Protein 4NLC (pdb70)

InterPro domains:
  IPR002121 HRDC domain [PF00570] (466-533)
  IPR002121 HRDC domain [PS50967] (463-543)
  IPR002562 3'-5' exonuclease domain [PF01612] (248-412)
  IPR002562 3'-5' exonuclease domain [SM00474] (246-413)
  IPR010997 HRDC-like superfamily [SSF47819] (452-540)
  IPR012337 Ribonuclease H-like superfamily [SSF53098] (177-448)
  IPR012588 Exosome-associated factor Rrp6, N-terminal [PF08066] (54-141)
  IPR036397 Ribonuclease H superfamily [G3DSA:3.30.420.10] (176-447)
  IPR044876 HRDC domain superfamily [G3DSA:1.10.150.80] (448-545)
  IPR045092 Exosome complex exonuclease Rrp6-like [PTHR12124] (49-549)
  IPR049559 Rrp6-like, 3'-5' exonuclease domain [cd06147] (244-433)

Radius of gyration: 23.39 Å; Cα contacts (8 Å, |Δi|>4): 610; chains: 1; bounding box: 46×58×70 Å

Sequence (355 aa):
RPQLTFEHPVDNSPTPFRPVYYDEKGVRHVGEPGVHPFAERIKAVSVPSEQLLLKTETPYLSLVTCPLTFVDTVEDLEALVAVLLNETEIAVDLEHHDFYSYQGFTCLMQISTRTQDFIVDCLKVRANMYLMAPVFLQPNIVKVFHGAREDVRWLQKDFGLYIVNLFDTSIALQNLHMPHSLAFAVDHFCQVKLNKKYQTADWRVRPIPAEMVSYAQQDTHFLLYVYDRLKQLLLNCNMLLHVFQESRLLSLERYEKPHLDPDVTYKQALGRSLGGLSSSQLQVAREIFNWRDMAAREADDSPSAVMHISSVLSIATKLPTSANEVLKCCSPVSVAVRTNVMKLLQIVKDAIGSA

Structure (mmCIF, N/CA/C/O backbone):
data_4NLC
#
_entry.id   4NLC
#
_cell.length_a   39.410
_cell.length_b   93.410
_cell.length_c   49.990
_cell.angle_alpha   90.00
_cell.angle_beta   105.23
_cell.angle_gamma   90.00
#
_symmetry.space_group_name_H-M   'P 1 21 1'
#
loop_
_entity.id
_entity.type
_entity.pdbx_description
1 polymer 'Ribosomal RNA processing protein 6'
2 non-polymer DI(HYDROXYETHYL)ETHER
3 water water
#
loop_
_atom_site.group_PDB
_atom_site.id
_atom_site.type_symbol
_atom_site.label_atom_id
_atom_site.label_alt_id
_atom_site.label_comp_id
_atom_site.label_asym_id
_atom_site.label_entity_id
_atom_site.label_seq_id
_atom_site.pdbx_PDB_ins_code
_atom_site.Cartn_x
_atom_site.Cartn_y
_atom_site.Cartn_z
_atom_site.occupancy
_atom_site.B_iso_or_equiv
_atom_site.auth_seq_id
_atom_site.auth_comp_id
_atom_site.auth_asym_id
_atom_site.auth_atom_id
_atom_site.pdbx_PDB_model_num
ATOM 1 N N . ARG A 1 4 ? 38.173 9.442 7.637 1.00 41.10 179 ARG A N 1
ATOM 2 C CA . ARG A 1 4 ? 38.123 8.250 8.489 1.00 40.09 179 ARG A CA 1
ATOM 3 C C . ARG A 1 4 ? 37.071 7.231 8.029 1.00 41.30 179 ARG A C 1
ATOM 4 O O . ARG A 1 4 ? 35.905 7.375 8.384 1.00 40.49 179 ARG A O 1
ATOM 12 N N . PRO A 1 5 ? 37.448 6.163 7.273 1.00 37.14 180 PRO A N 1
ATOM 13 C CA . PRO A 1 5 ? 36.432 5.193 6.813 1.00 36.89 180 PRO A CA 1
ATOM 14 C C . PRO A 1 5 ? 35.607 4.524 7.921 1.00 40.46 180 PRO A C 1
ATOM 15 O O . PRO A 1 5 ? 34.433 4.262 7.704 1.00 37.81 180 PRO A O 1
ATOM 19 N N . GLN A 1 6 ? 36.195 4.321 9.117 1.00 39.96 181 GLN A N 1
ATOM 20 C CA . GLN A 1 6 ? 35.554 3.709 10.301 1.00 41.44 181 GLN A CA 1
ATOM 21 C C . GLN A 1 6 ? 34.185 4.296 10.641 1.00 49.58 181 GLN A C 1
ATOM 22 O O . GLN A 1 6 ? 33.302 3.560 11.085 1.00 49.06 181 GLN A O 1
ATOM 28 N N . LEU A 1 7 ? 34.015 5.616 10.425 1.00 49.01 182 LEU A N 1
ATOM 29 C CA . LEU A 1 7 ? 32.766 6.328 10.698 1.00 50.62 182 LEU A CA 1
ATOM 30 C C . LEU A 1 7 ? 31.616 5.879 9.760 1.00 55.00 182 LEU A C 1
ATOM 31 O O . LEU A 1 7 ? 30.447 6.076 10.095 1.00 56.13 182 LEU A O 1
ATOM 36 N N . THR A 1 8 ? 31.956 5.254 8.609 1.00 49.55 183 THR A N 1
ATOM 37 C CA . THR A 1 8 ? 31.007 4.710 7.630 1.00 47.75 183 THR A CA 1
ATOM 38 C C . THR A 1 8 ? 30.747 3.225 7.958 1.00 48.54 183 THR A C 1
ATOM 39 O O . THR A 1 8 ? 29.946 2.591 7.267 1.00 48.78 183 THR A O 1
ATOM 43 N N . PHE A 1 9 ? 31.467 2.647 8.950 1.00 42.12 184 PHE A N 1
ATOM 44 C CA . PHE A 1 9 ? 31.283 1.224 9.274 1.00 40.72 184 PHE A CA 1
ATOM 45 C C . PHE A 1 9 ? 29.898 0.959 9.835 1.00 49.11 184 PHE A C 1
ATOM 46 O O . PHE A 1 9 ? 29.403 1.751 10.632 1.00 49.70 184 PHE A O 1
ATOM 54 N N . GLU A 1 10 ? 29.246 -0.113 9.355 1.00 49.11 185 GLU A N 1
ATOM 55 C CA . GLU A 1 10 ? 27.903 -0.518 9.795 1.00 51.20 185 GLU A CA 1
ATOM 56 C C . GLU A 1 10 ? 28.002 -1.036 11.233 1.00 58.31 185 GLU A C 1
ATOM 57 O O . GLU A 1 10 ? 27.070 -0.880 12.025 1.00 58.07 185 GLU A O 1
ATOM 63 N N . HIS A 1 11 ? 29.175 -1.598 11.562 1.00 56.28 186 HIS A N 1
ATOM 64 C CA . HIS A 1 11 ? 29.520 -2.126 12.870 1.00 57.00 186 HIS A CA 1
ATOM 65 C C . HIS A 1 11 ? 30.812 -1.419 13.352 1.00 56.08 186 HIS A C 1
ATOM 66 O O . HIS A 1 11 ? 31.843 -1.527 12.677 1.00 54.86 186 HIS A O 1
ATOM 73 N N . PRO A 1 12 ? 30.782 -0.669 14.482 1.00 49.97 187 PRO A N 1
ATOM 74 C CA . PRO A 1 12 ? 32.029 -0.050 14.992 1.00 48.90 187 PRO A CA 1
ATOM 75 C C . PRO A 1 12 ? 33.030 -1.119 15.489 1.00 48.23 187 PRO A C 1
ATOM 76 O O . PRO A 1 12 ? 32.602 -2.210 15.872 1.00 45.63 187 PRO A O 1
ATOM 80 N N . VAL A 1 13 ? 34.354 -0.833 15.428 1.00 43.61 188 VAL A N 1
ATOM 81 C CA . VAL A 1 13 ? 35.379 -1.815 15.792 1.00 43.21 188 VAL A CA 1
ATOM 82 C C . VAL A 1 13 ? 35.592 -1.884 17.324 1.00 46.12 188 VAL A C 1
ATOM 83 O O . VAL A 1 13 ? 35.678 -0.850 17.990 1.00 46.67 188 VAL A O 1
ATOM 87 N N . ASP A 1 14 ? 35.667 -3.119 17.871 1.00 39.59 189 ASP A N 1
ATOM 88 C CA . ASP A 1 14 ? 35.903 -3.329 19.303 1.00 38.42 189 ASP A CA 1
ATOM 89 C C . ASP A 1 14 ? 37.411 -3.441 19.513 1.00 38.28 189 ASP A C 1
ATOM 90 O O . ASP A 1 14 ? 37.993 -4.462 19.165 1.00 35.71 189 ASP A O 1
ATOM 95 N N . ASN A 1 15 ? 38.041 -2.394 20.088 1.00 35.04 190 ASN A N 1
ATOM 96 C CA . ASN A 1 15 ? 39.489 -2.362 20.333 1.00 34.86 190 ASN A CA 1
ATOM 97 C C . ASN A 1 15 ? 39.922 -2.786 21.738 1.00 39.83 190 ASN A C 1
ATOM 98 O O . ASN A 1 15 ? 41.097 -2.626 22.070 1.00 40.85 190 ASN A O 1
ATOM 103 N N . SER A 1 16 ? 39.002 -3.305 22.559 1.00 35.92 191 SER A N 1
ATOM 104 C CA . SER A 1 16 ? 39.329 -3.673 23.947 1.00 36.60 191 SER A CA 1
ATOM 105 C C . SER A 1 16 ? 40.295 -4.855 24.055 1.00 41.03 191 SER A C 1
ATOM 106 O O . SER A 1 16 ? 40.373 -5.661 23.116 1.00 38.81 191 SER A O 1
ATOM 109 N N . PRO A 1 17 ? 41.054 -4.986 25.174 1.00 40.59 192 PRO A N 1
ATOM 110 C CA . PRO A 1 17 ? 41.978 -6.130 25.295 1.00 40.98 192 PRO A CA 1
ATOM 111 C C . PRO A 1 17 ? 41.228 -7.409 25.680 1.00 45.57 192 PRO A C 1
ATOM 112 O O . PRO A 1 17 ? 41.316 -7.875 26.822 1.00 47.15 192 PRO A O 1
ATOM 116 N N . THR A 1 18 ? 40.429 -7.922 24.732 1.00 40.95 193 THR A N 1
ATOM 117 C CA . THR A 1 18 ? 39.617 -9.143 24.825 1.00 40.83 193 THR A CA 1
ATOM 118 C C . THR A 1 18 ? 39.939 -10.013 23.617 1.00 41.97 193 THR A C 1
ATOM 119 O O . THR A 1 18 ? 40.059 -9.471 22.521 1.00 40.16 193 THR A O 1
ATOM 123 N N . PRO A 1 19 ? 40.127 -11.344 23.777 1.00 39.04 194 PRO A N 1
ATOM 124 C CA . PRO A 1 19 ? 40.480 -12.176 22.611 1.00 38.06 194 PRO A CA 1
ATOM 125 C C . PRO A 1 19 ? 39.496 -12.027 21.441 1.00 41.02 194 PRO A C 1
ATOM 126 O O . PRO A 1 19 ? 38.291 -11.844 21.671 1.00 42.61 194 PRO A O 1
ATOM 130 N N . PHE A 1 20 ? 40.010 -12.088 20.193 1.00 33.18 195 PHE A N 1
ATOM 131 C CA . PHE A 1 20 ? 39.196 -11.963 18.983 1.00 31.09 195 PHE A CA 1
ATOM 132 C C . PHE A 1 20 ? 38.155 -13.069 18.881 1.00 35.95 195 PHE A C 1
ATOM 133 O O . PHE A 1 20 ? 38.493 -14.239 19.020 1.00 36.44 195 PHE A O 1
ATOM 141 N N . ARG A 1 21 ? 36.890 -12.696 18.677 1.00 32.76 196 ARG A N 1
ATOM 142 C CA . ARG A 1 21 ? 35.798 -13.647 18.489 1.00 33.59 196 ARG A CA 1
ATOM 143 C C . ARG A 1 21 ? 35.263 -13.439 17.075 1.00 37.41 196 ARG A C 1
ATOM 144 O O . ARG A 1 21 ? 34.740 -12.361 16.776 1.00 36.88 196 ARG A O 1
ATOM 152 N N . PRO A 1 22 ? 35.440 -14.419 16.171 1.00 32.70 197 PRO A N 1
ATOM 153 C CA . PRO A 1 22 ? 35.004 -14.199 14.785 1.00 32.40 197 PRO A CA 1
ATOM 154 C C . PRO A 1 22 ? 33.512 -14.376 14.551 1.00 35.33 197 PRO A C 1
ATOM 155 O O . PRO A 1 22 ? 32.921 -15.319 15.053 1.00 35.32 197 PRO A O 1
ATOM 159 N N . VAL A 1 23 ? 32.918 -13.458 13.800 1.00 32.01 198 VAL A N 1
ATOM 160 C CA . VAL A 1 23 ? 31.535 -13.520 13.323 1.00 32.21 198 VAL A CA 1
ATOM 161 C C . VAL A 1 23 ? 31.763 -13.843 11.846 1.00 32.87 198 VAL A C 1
ATOM 162 O O . VAL A 1 23 ? 32.551 -13.150 11.190 1.00 29.51 198 VAL A O 1
ATOM 166 N N . TYR A 1 24 ? 31.147 -14.926 11.337 1.00 28.33 199 TYR A N 1
ATOM 167 C CA . TYR A 1 24 ? 31.399 -15.336 9.953 1.00 25.87 199 TYR A CA 1
ATOM 168 C C . TYR A 1 24 ? 30.191 -16.022 9.296 1.00 29.74 199 TYR A C 1
ATOM 169 O O . TYR A 1 24 ? 29.334 -16.603 9.973 1.00 28.59 199 TYR A O 1
ATOM 178 N N . TYR A 1 25 ? 30.206 -16.037 7.959 1.00 25.74 200 TYR A N 1
ATOM 179 C CA . TYR A 1 25 ? 29.187 -16.652 7.131 1.00 24.94 200 TYR A CA 1
ATOM 180 C C . TYR A 1 25 ? 29.685 -17.900 6.400 1.00 25.91 200 TYR A C 1
ATOM 181 O O . TYR A 1 25 ? 30.835 -17.950 5.941 1.00 24.00 200 TYR A O 1
ATOM 190 N N . ASP A 1 26 ? 28.807 -18.885 6.247 1.00 22.81 201 ASP A N 1
ATOM 191 C CA . ASP A 1 26 ? 29.172 -20.094 5.507 1.00 23.88 201 ASP A CA 1
ATOM 192 C C . ASP A 1 26 ? 28.852 -19.887 4.016 1.00 28.69 201 ASP A C 1
ATOM 193 O O . ASP A 1 26 ? 28.547 -18.754 3.616 1.00 27.59 201 ASP A O 1
ATOM 198 N N . GLU A 1 27 ? 28.906 -20.972 3.208 1.00 27.17 202 GLU A N 1
ATOM 199 C CA . GLU A 1 27 ? 28.637 -20.946 1.765 1.00 27.91 202 GLU A CA 1
ATOM 200 C C . GLU A 1 27 ? 27.156 -20.789 1.436 1.00 32.55 202 GLU A C 1
ATOM 201 O O . GLU A 1 27 ? 26.819 -20.510 0.286 1.00 32.35 202 GLU A O 1
ATOM 207 N N . LYS A 1 28 ? 26.278 -20.948 2.444 1.00 28.98 203 LYS A N 1
ATOM 208 C CA . LYS A 1 28 ? 24.830 -20.777 2.296 1.00 28.61 203 LYS A CA 1
ATOM 209 C C . LYS A 1 28 ? 24.434 -19.353 2.708 1.00 31.18 203 LYS A C 1
ATOM 210 O O . LYS A 1 28 ? 23.260 -19.025 2.722 1.00 31.79 203 LYS A O 1
ATOM 216 N N . GLY A 1 29 ? 25.406 -18.539 3.093 1.00 28.28 204 GLY A N 1
ATOM 217 C CA . GLY A 1 29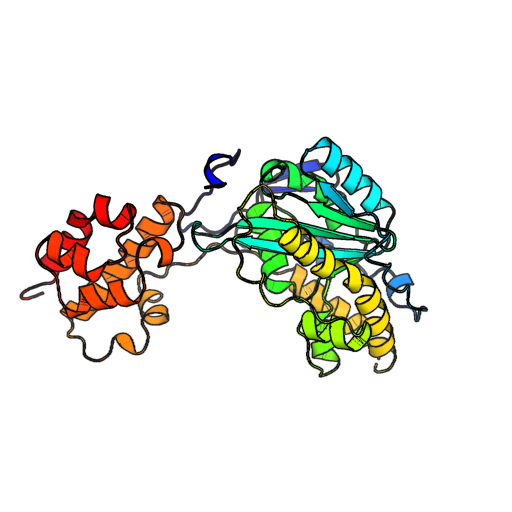 ? 25.150 -17.180 3.561 1.00 27.87 204 GLY A CA 1
ATOM 218 C C . GLY A 1 29 ? 24.493 -17.142 4.928 1.00 31.48 204 GLY A C 1
ATOM 219 O O . GLY A 1 29 ? 23.745 -16.216 5.220 1.00 30.98 204 GLY A O 1
ATOM 220 N N . VAL A 1 30 ? 24.746 -18.157 5.767 1.00 28.55 205 VAL A N 1
ATOM 221 C CA . VAL A 1 30 ? 24.222 -18.233 7.142 1.00 29.24 205 VAL A CA 1
ATOM 222 C C . VAL A 1 30 ? 25.273 -17.643 8.125 1.00 33.33 205 VAL A C 1
ATOM 223 O O . VAL A 1 30 ? 26.448 -18.007 8.068 1.00 31.49 205 VAL A O 1
ATOM 227 N N . ARG A 1 31 ? 24.836 -16.739 9.007 1.00 32.19 206 ARG A N 1
ATOM 228 C CA . ARG A 1 31 ? 25.667 -16.077 10.014 1.00 32.57 206 ARG A CA 1
ATOM 229 C C . ARG A 1 31 ? 25.982 -17.010 11.189 1.00 34.93 206 ARG A C 1
ATOM 230 O O . ARG A 1 31 ? 25.076 -17.646 11.735 1.00 34.93 206 ARG A O 1
ATOM 238 N N . HIS A 1 32 ? 27.255 -17.042 11.610 1.00 29.98 207 HIS A N 1
ATOM 239 C CA . HIS A 1 32 ? 27.687 -17.806 12.783 1.00 30.75 207 HIS A CA 1
ATOM 240 C C . HIS A 1 32 ? 28.550 -16.947 13.690 1.00 34.86 207 HIS A C 1
ATOM 241 O O . HIS A 1 32 ? 29.216 -16.014 13.231 1.00 33.44 207 HIS A O 1
ATOM 248 N N . VAL A 1 33 ? 28.551 -17.284 14.981 1.00 33.07 208 VAL A N 1
ATOM 249 C CA . VAL A 1 33 ? 29.394 -16.653 15.994 1.00 32.36 208 VAL A CA 1
ATOM 250 C C . VAL A 1 33 ? 30.399 -17.733 16.421 1.00 37.28 208 VAL A C 1
ATOM 251 O O . VAL A 1 33 ? 30.018 -18.829 16.850 1.00 36.06 208 VAL A O 1
ATOM 255 N N . GLY A 1 34 ? 31.669 -17.441 16.193 1.00 35.53 209 GLY A N 1
ATOM 256 C CA . GLY A 1 34 ? 32.780 -18.329 16.526 1.00 34.95 209 GLY A CA 1
ATOM 257 C C . GLY A 1 34 ? 33.214 -18.212 17.972 1.00 39.54 209 GLY A C 1
ATOM 258 O O . GLY A 1 34 ? 32.534 -17.578 18.784 1.00 37.90 209 GLY A O 1
ATOM 259 N N . GLU A 1 35 ? 34.358 -18.845 18.294 1.00 38.91 210 GLU A N 1
ATOM 260 C CA . GLU A 1 35 ? 34.942 -18.899 19.638 1.00 39.48 210 GLU A CA 1
ATOM 261 C C . GLU A 1 35 ? 36.350 -18.337 19.644 1.00 42.83 210 GLU A C 1
ATOM 262 O O . GLU A 1 35 ? 37.091 -18.590 18.689 1.00 41.54 210 GLU A O 1
ATOM 268 N N . PRO A 1 36 ? 36.755 -17.603 20.717 1.00 39.76 211 PRO A N 1
ATOM 269 C CA . PRO A 1 36 ? 38.131 -17.074 20.773 1.00 38.87 211 PRO A CA 1
ATOM 270 C C . PRO A 1 36 ? 39.171 -18.195 20.700 1.00 41.24 211 PRO A C 1
ATOM 271 O O . PRO A 1 36 ? 38.945 -19.277 21.252 1.00 40.73 211 PRO A O 1
ATOM 275 N N . GLY A 1 37 ? 40.267 -17.945 19.978 1.00 36.16 212 GLY A N 1
ATOM 276 C CA . GLY A 1 37 ? 41.343 -18.923 19.783 1.00 36.26 212 GLY A CA 1
ATOM 277 C C . GLY A 1 37 ? 40.997 -20.147 18.935 1.00 38.55 212 GLY A C 1
ATOM 278 O O . GLY A 1 37 ? 41.787 -21.086 18.862 1.00 37.68 212 GLY A O 1
ATOM 279 N N . VAL A 1 38 ? 39.822 -20.143 18.271 1.00 34.35 213 VAL A N 1
ATOM 280 C CA . VAL A 1 38 ? 39.355 -21.239 17.423 1.00 33.14 213 VAL A CA 1
ATOM 281 C C . VAL A 1 38 ? 39.131 -20.726 15.986 1.00 35.27 213 VAL A C 1
ATOM 282 O O . VAL A 1 38 ? 38.330 -19.820 15.740 1.00 33.46 213 VAL A O 1
ATOM 286 N N . HIS A 1 39 ? 39.849 -21.322 15.043 1.00 30.10 214 HIS A N 1
ATOM 287 C CA . HIS A 1 39 ? 39.675 -21.057 13.624 1.00 28.08 214 HIS A CA 1
ATOM 288 C C . HIS A 1 39 ? 38.398 -21.848 13.261 1.00 30.60 214 HIS A C 1
ATOM 289 O O . HIS A 1 39 ? 38.394 -23.074 13.420 1.00 30.05 214 HIS A O 1
ATOM 296 N N . PRO A 1 40 ? 37.302 -21.191 12.815 1.00 27.35 215 PRO A N 1
ATOM 297 C CA . PRO A 1 40 ? 36.042 -21.933 12.610 1.00 26.98 215 PRO A CA 1
ATOM 298 C C . PRO A 1 40 ? 36.015 -22.895 11.425 1.00 30.95 215 PRO A C 1
ATOM 299 O O . PRO A 1 40 ? 35.131 -23.740 11.354 1.00 30.45 215 PRO A O 1
ATOM 303 N N . PHE A 1 41 ? 36.981 -22.799 10.523 1.00 28.39 216 PHE A N 1
ATOM 304 C CA . PHE A 1 41 ? 37.052 -23.744 9.409 1.00 28.38 216 PHE A CA 1
ATOM 305 C C . PHE A 1 41 ? 38.242 -24.726 9.548 1.00 30.61 216 PHE A C 1
ATOM 306 O O . PHE A 1 41 ? 38.591 -25.387 8.580 1.00 29.51 216 PHE A O 1
ATOM 314 N N . ALA A 1 42 ? 38.833 -24.848 10.754 1.00 28.55 217 ALA A N 1
ATOM 315 C CA . ALA A 1 42 ? 39.999 -25.727 10.972 1.00 29.87 217 ALA A CA 1
ATOM 316 C C . ALA A 1 42 ? 39.749 -27.177 10.571 1.00 32.94 217 ALA A C 1
ATOM 317 O O . ALA A 1 42 ? 40.554 -27.739 9.840 1.00 32.87 217 ALA A O 1
ATOM 319 N N . GLU A 1 43 ? 38.605 -27.737 10.968 1.00 29.71 218 GLU A N 1
ATOM 320 C CA . GLU A 1 43 ? 38.211 -29.118 10.653 1.00 31.55 218 GLU A CA 1
ATOM 321 C C . GLU A 1 43 ? 37.982 -29.315 9.143 1.00 36.39 218 GLU A C 1
ATOM 322 O O . GLU A 1 43 ? 38.422 -30.315 8.594 1.00 36.62 218 GLU A O 1
ATOM 328 N N . ARG A 1 44 ? 37.326 -28.352 8.471 1.00 32.73 219 ARG A N 1
ATOM 329 C CA . ARG A 1 44 ? 37.111 -28.454 7.022 1.00 31.45 219 ARG A CA 1
ATOM 330 C C . ARG A 1 44 ? 38.437 -28.391 6.228 1.00 32.01 219 ARG A C 1
ATOM 331 O O . ARG A 1 44 ? 38.636 -29.210 5.331 1.00 30.62 219 ARG A O 1
ATOM 339 N N . ILE A 1 45 ? 39.338 -27.436 6.565 1.00 26.71 220 ILE A N 1
ATOM 340 C CA . ILE A 1 45 ? 40.636 -27.287 5.888 1.00 26.20 220 ILE A CA 1
ATOM 341 C C . ILE A 1 45 ? 41.529 -28.541 6.091 1.00 32.57 220 ILE A C 1
ATOM 342 O O . ILE A 1 45 ? 42.180 -29.007 5.146 1.00 33.39 220 ILE A O 1
ATOM 347 N N . LYS A 1 46 ? 41.554 -29.086 7.310 1.00 29.31 221 LYS A N 1
ATOM 348 C CA . LYS A 1 46 ? 42.350 -30.289 7.598 1.00 29.58 221 LYS A CA 1
ATOM 349 C C . LYS A 1 46 ? 41.765 -31.547 6.931 1.00 35.22 221 LYS A C 1
ATOM 350 O O . LYS A 1 46 ? 42.494 -32.502 6.743 1.00 36.96 221 LYS A O 1
ATOM 356 N N . ALA A 1 47 ? 40.467 -31.551 6.584 1.00 32.10 222 ALA A N 1
ATOM 357 C CA . ALA A 1 47 ? 39.797 -32.675 5.917 1.00 32.68 222 ALA A CA 1
ATOM 358 C C . ALA A 1 47 ? 39.704 -32.483 4.378 1.00 40.84 222 ALA A C 1
ATOM 359 O O . ALA A 1 47 ? 39.066 -33.299 3.718 1.00 41.84 222 ALA A O 1
ATOM 361 N N . VAL A 1 48 ? 40.300 -31.409 3.814 1.00 39.82 223 VAL A N 1
ATOM 362 C CA . VAL A 1 48 ? 40.158 -31.098 2.385 1.00 41.12 223 VAL A CA 1
ATOM 363 C C . VAL A 1 48 ? 41.389 -31.487 1.570 1.00 44.47 223 VAL A C 1
ATOM 364 O O . VAL A 1 48 ? 42.521 -31.266 2.000 1.00 44.97 223 VAL A O 1
ATOM 368 N N . SER A 1 49 ? 41.154 -32.049 0.375 1.00 39.23 224 SER A N 1
ATOM 369 C CA . SER A 1 49 ? 42.216 -32.463 -0.541 1.00 38.56 224 SER A CA 1
ATOM 370 C C . SER A 1 49 ? 42.464 -31.385 -1.585 1.00 41.21 224 SER A C 1
ATOM 371 O O . SER A 1 49 ? 41.580 -30.579 -1.877 1.00 39.71 224 SER A O 1
ATOM 374 N N . VAL A 1 50 ? 43.648 -31.416 -2.194 1.00 38.26 225 VAL A N 1
ATOM 375 C CA . VAL A 1 50 ? 44.003 -30.531 -3.303 1.00 37.48 225 VAL A CA 1
ATOM 376 C C . VAL A 1 50 ? 43.273 -31.125 -4.551 1.00 40.27 225 VAL A C 1
ATOM 377 O O . VAL A 1 50 ? 43.307 -32.351 -4.720 1.00 40.54 225 VAL A O 1
ATOM 381 N N . PRO A 1 51 ? 42.610 -30.310 -5.418 1.00 34.55 226 PRO A N 1
ATOM 382 C CA . PRO A 1 51 ? 41.969 -30.889 -6.621 1.00 34.09 226 PRO A CA 1
ATOM 383 C C . PRO A 1 51 ? 43.022 -31.559 -7.509 1.00 38.60 226 PRO A C 1
ATOM 384 O O . PRO A 1 51 ? 44.002 -30.922 -7.884 1.00 37.04 226 PRO A O 1
ATOM 388 N N . SER A 1 52 ? 42.848 -32.864 -7.794 1.00 37.77 227 SER A N 1
ATOM 389 C CA . SER A 1 52 ? 43.790 -33.693 -8.562 1.00 38.68 227 SER A CA 1
ATOM 390 C C . SER A 1 52 ? 44.270 -33.068 -9.893 1.00 41.82 227 SER A C 1
ATOM 391 O O . SER A 1 52 ? 45.446 -33.228 -10.231 1.00 41.06 227 SER A O 1
ATOM 394 N N . GLU A 1 53 ? 43.398 -32.308 -10.606 1.00 38.41 228 GLU A N 1
ATOM 395 C CA . GLU A 1 53 ? 43.765 -31.620 -11.856 1.00 38.39 228 GLU A CA 1
ATOM 396 C C . GLU A 1 53 ? 44.867 -30.565 -11.612 1.00 40.20 228 GLU A C 1
ATOM 397 O O . GLU A 1 53 ? 45.671 -30.299 -12.499 1.00 38.86 228 GLU A O 1
ATOM 403 N N . GLN A 1 54 ? 44.913 -29.987 -10.396 1.00 36.38 229 GLN A N 1
ATOM 404 C CA . GLN A 1 54 ? 45.919 -28.976 -10.045 1.00 34.83 229 GLN A CA 1
ATOM 405 C C . GLN A 1 54 ? 47.312 -29.577 -9.846 1.00 38.85 229 GLN A C 1
ATOM 406 O O . GLN A 1 54 ? 48.291 -28.843 -9.912 1.00 38.40 229 GLN A O 1
ATOM 412 N N . LEU A 1 55 ? 47.398 -30.900 -9.612 1.00 35.31 230 LEU A N 1
ATOM 413 C CA . LEU A 1 55 ? 48.658 -31.610 -9.352 1.00 35.54 230 LEU A CA 1
ATOM 414 C C . LEU A 1 55 ? 49.306 -32.248 -10.595 1.00 41.84 230 LEU A C 1
ATOM 415 O O . LEU A 1 55 ? 50.369 -32.860 -10.469 1.00 42.57 230 LEU A O 1
ATOM 420 N N . LEU A 1 56 ? 48.717 -32.035 -11.795 1.00 38.55 231 LEU A N 1
ATOM 421 C CA . LEU A 1 56 ? 49.233 -32.511 -13.088 1.00 39.07 231 LEU A CA 1
ATOM 422 C C . LEU A 1 56 ? 50.161 -31.488 -13.746 1.00 45.74 231 LEU A C 1
ATOM 423 O O . LEU A 1 56 ? 50.049 -30.284 -13.488 1.00 45.74 231 LEU A O 1
ATOM 428 N N . LEU A 1 57 ? 51.030 -31.950 -14.654 1.00 44.47 232 LEU A N 1
ATOM 429 C CA . LEU A 1 57 ? 51.893 -31.043 -15.402 1.00 44.48 232 LEU A CA 1
ATOM 430 C C . LEU A 1 57 ? 51.064 -30.502 -16.571 1.00 49.49 232 LEU A C 1
ATOM 431 O O . LEU A 1 57 ? 50.595 -31.276 -17.408 1.00 50.01 232 LEU A O 1
ATOM 436 N N . LYS A 1 58 ? 50.808 -29.182 -16.562 1.00 45.38 233 LYS A N 1
ATOM 437 C CA . LYS A 1 58 ? 50.014 -28.494 -17.571 1.00 45.25 233 LYS A CA 1
ATOM 438 C C . LYS A 1 58 ? 50.736 -27.311 -18.186 1.00 49.28 233 LYS A C 1
ATOM 439 O O . LYS A 1 58 ? 51.527 -26.647 -17.509 1.00 47.67 233 LYS A O 1
ATOM 445 N N . THR A 1 59 ? 50.431 -27.029 -19.472 1.00 46.81 234 THR A N 1
ATOM 446 C CA . THR A 1 59 ? 50.953 -25.877 -20.199 1.00 46.56 234 THR A CA 1
ATOM 447 C C . THR A 1 59 ? 50.407 -24.627 -19.509 1.00 49.01 234 THR A C 1
ATOM 448 O O . THR A 1 59 ? 49.246 -24.592 -19.062 1.00 47.23 234 THR A O 1
ATOM 452 N N . GLU A 1 60 ? 51.263 -23.620 -19.401 1.00 45.02 235 GLU A N 1
ATOM 453 C CA . GLU A 1 60 ? 50.913 -22.354 -18.772 1.00 43.59 235 GLU A CA 1
ATOM 454 C C . GLU A 1 60 ? 49.944 -21.538 -19.651 1.00 48.27 235 GLU A C 1
ATOM 455 O O . GLU A 1 60 ? 49.976 -21.644 -20.883 1.00 48.46 235 GLU A O 1
ATOM 461 N N . THR A 1 61 ? 49.070 -20.753 -19.010 1.00 44.63 236 THR A N 1
ATOM 462 C CA . THR A 1 61 ? 48.142 -19.832 -19.675 1.00 44.31 236 THR A CA 1
ATOM 463 C C . THR A 1 61 ? 48.760 -18.452 -19.437 1.00 47.81 236 THR A C 1
ATOM 464 O O . THR A 1 61 ? 48.825 -18.007 -18.281 1.00 45.06 236 THR A O 1
ATOM 468 N N . PRO A 1 62 ? 49.313 -17.799 -20.487 1.00 45.44 237 PRO A N 1
ATOM 469 C CA . PRO A 1 62 ? 49.965 -16.503 -20.257 1.00 44.45 237 PRO A CA 1
ATOM 470 C C . PRO A 1 62 ? 48.994 -15.401 -19.878 1.00 45.42 237 PRO A C 1
ATOM 471 O O . PRO A 1 62 ? 47.810 -15.463 -20.204 1.00 45.56 237 PRO A O 1
ATOM 475 N N . TYR A 1 63 ? 49.501 -14.432 -19.124 1.00 39.92 238 TYR A N 1
ATOM 476 C CA . TYR A 1 63 ? 48.781 -13.253 -18.672 1.00 39.57 238 TYR A CA 1
ATOM 477 C C . TYR A 1 63 ? 48.285 -12.483 -19.899 1.00 43.74 238 TYR A C 1
ATOM 478 O O . TYR A 1 63 ? 48.882 -12.555 -20.976 1.00 44.46 238 TYR A O 1
ATOM 487 N N . LEU A 1 64 ? 47.203 -11.759 -19.737 1.00 39.49 239 LEU A N 1
ATOM 488 C CA . LEU A 1 64 ? 46.603 -11.004 -20.831 1.00 39.77 239 LEU A CA 1
ATOM 489 C C . LEU A 1 64 ? 47.306 -9.659 -21.010 1.00 42.17 239 LEU A C 1
ATOM 490 O O . LEU A 1 64 ? 48.161 -9.287 -20.202 1.00 41.56 239 LEU A O 1
ATOM 495 N N . SER A 1 65 ? 46.979 -8.948 -22.086 1.00 36.30 240 SER A N 1
ATOM 496 C CA . SER A 1 65 ? 47.539 -7.624 -22.293 1.00 34.87 240 SER A CA 1
ATOM 497 C C . SER A 1 65 ? 46.833 -6.675 -21.344 1.00 38.48 240 SER A C 1
ATOM 498 O O . SER A 1 65 ? 45.594 -6.731 -21.219 1.00 36.31 240 SER A O 1
ATOM 501 N N . LEU A 1 66 ? 47.595 -5.759 -20.741 1.00 35.59 241 LEU A N 1
ATOM 502 C CA . LEU A 1 66 ? 47.004 -4.723 -19.882 1.00 35.66 241 LEU A CA 1
ATOM 503 C C . LEU A 1 66 ? 46.203 -3.699 -20.724 1.00 39.50 241 LEU A C 1
ATOM 504 O O . LEU A 1 66 ? 45.327 -3.024 -20.195 1.00 40.34 241 LEU A O 1
ATOM 509 N N . VAL A 1 67 ? 46.467 -3.627 -22.034 1.00 35.71 242 VAL A N 1
ATOM 510 C CA . VAL A 1 67 ? 45.772 -2.698 -22.939 1.00 36.08 242 VAL A CA 1
ATOM 511 C C . VAL A 1 67 ? 44.307 -3.131 -23.148 1.00 41.91 242 VAL A C 1
ATOM 512 O O . VAL A 1 67 ? 43.403 -2.303 -23.017 1.00 43.06 242 VAL A O 1
ATOM 516 N N . THR A 1 68 ? 44.074 -4.424 -23.447 1.00 38.05 243 THR A N 1
ATOM 517 C CA . THR A 1 68 ? 42.741 -4.933 -23.778 1.00 37.73 243 THR A CA 1
ATOM 518 C C . THR A 1 68 ? 42.093 -5.855 -22.717 1.00 40.57 243 THR A C 1
ATOM 519 O O . THR A 1 68 ? 40.977 -6.335 -22.933 1.00 39.74 243 THR A O 1
ATOM 523 N N . CYS A 1 69 ? 42.767 -6.084 -21.573 1.00 36.58 244 CYS A N 1
ATOM 524 C CA . CYS A 1 69 ? 42.235 -6.946 -20.512 1.00 34.95 244 CYS A CA 1
ATOM 525 C C . CYS A 1 69 ? 41.100 -6.213 -19.825 1.00 36.05 244 CYS A C 1
ATOM 526 O O . CYS A 1 69 ? 41.318 -5.074 -19.384 1.00 35.89 244 CYS A O 1
ATOM 529 N N . PRO A 1 70 ? 39.907 -6.841 -19.677 1.00 30.93 245 PRO A N 1
ATOM 530 C CA . PRO A 1 70 ? 38.816 -6.151 -18.973 1.00 30.30 245 PRO A CA 1
ATOM 531 C C . PRO A 1 70 ? 39.181 -5.972 -17.510 1.00 35.07 245 PRO A C 1
ATOM 532 O O . PRO A 1 70 ? 39.793 -6.858 -16.886 1.00 34.76 245 PRO A O 1
ATOM 536 N N . LEU A 1 71 ? 38.905 -4.773 -17.004 1.00 31.53 246 LEU A N 1
ATOM 537 C CA . LEU A 1 71 ? 39.100 -4.412 -15.599 1.00 29.43 246 LEU A CA 1
ATOM 538 C C . LEU A 1 71 ? 37.775 -3.853 -15.088 1.00 33.98 246 LEU A C 1
ATOM 539 O O . LEU A 1 71 ? 37.230 -2.919 -15.690 1.00 33.43 246 LEU A O 1
ATOM 544 N N . THR A 1 72 ? 37.246 -4.430 -13.998 1.00 30.82 247 THR A N 1
ATOM 545 C CA . THR A 1 72 ? 35.990 -3.959 -13.398 1.00 30.06 247 THR A CA 1
ATOM 546 C C . THR A 1 72 ? 36.233 -3.499 -11.966 1.00 32.61 247 THR A C 1
ATOM 547 O O . THR A 1 72 ? 36.898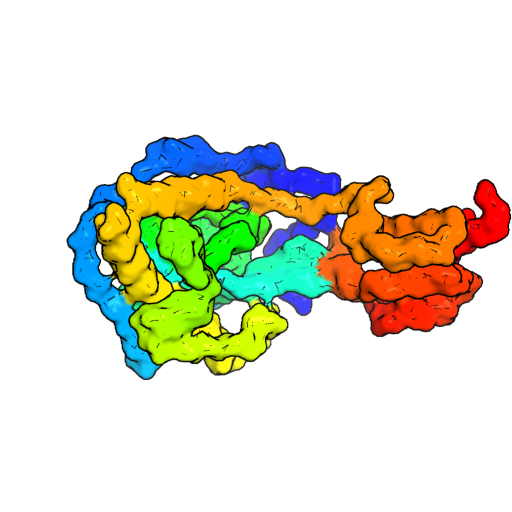 -4.192 -11.190 1.00 31.69 247 THR A O 1
ATOM 551 N N . PHE A 1 73 ? 35.732 -2.304 -11.645 1.00 29.19 248 PHE A N 1
ATOM 552 C CA . PHE A 1 73 ? 35.828 -1.735 -10.313 1.00 27.93 248 PHE A CA 1
ATOM 553 C C . PHE A 1 73 ? 34.495 -2.026 -9.640 1.00 31.35 248 PHE A C 1
ATOM 554 O O . PHE A 1 73 ? 33.465 -1.601 -10.135 1.00 30.58 248 PHE A O 1
ATOM 562 N N . VAL A 1 74 ? 34.517 -2.809 -8.548 1.00 26.97 249 VAL A N 1
ATOM 563 C CA . VAL A 1 74 ? 33.320 -3.273 -7.852 1.00 26.38 249 VAL A CA 1
ATOM 564 C C . VAL A 1 74 ? 33.159 -2.495 -6.546 1.00 30.54 249 VAL A C 1
ATOM 565 O O . VAL A 1 74 ? 34.036 -2.568 -5.671 1.00 28.11 249 VAL A O 1
ATOM 569 N N . ASP A 1 75 ? 32.031 -1.755 -6.411 1.00 27.72 250 ASP A N 1
ATOM 570 C CA . ASP A 1 75 ? 31.816 -0.983 -5.202 1.00 27.12 250 ASP A CA 1
ATOM 571 C C . ASP A 1 75 ? 30.368 -0.965 -4.746 1.00 29.64 250 ASP A C 1
ATOM 572 O O . ASP A 1 75 ? 30.011 -0.140 -3.893 1.00 28.54 250 ASP A O 1
ATOM 577 N N . THR A 1 76 ? 29.540 -1.900 -5.257 1.00 27.10 251 THR A N 1
ATOM 578 C CA . THR A 1 76 ? 28.141 -2.068 -4.784 1.00 27.41 251 THR A CA 1
ATOM 579 C C . THR A 1 76 ? 27.914 -3.547 -4.464 1.00 31.79 251 THR A C 1
ATOM 580 O O . THR A 1 76 ? 28.706 -4.384 -4.932 1.00 30.61 251 THR A O 1
ATOM 584 N N . VAL A 1 77 ? 26.848 -3.866 -3.677 1.00 29.59 252 VAL A N 1
ATOM 585 C CA . VAL A 1 77 ? 26.478 -5.235 -3.270 1.00 30.74 252 VAL A CA 1
ATOM 586 C C . VAL A 1 77 ? 26.182 -6.088 -4.498 1.00 33.75 252 VAL A C 1
ATOM 587 O O . VAL A 1 77 ? 26.710 -7.183 -4.588 1.00 34.55 252 VAL A O 1
ATOM 591 N N . GLU A 1 78 ? 25.325 -5.591 -5.417 1.00 28.83 253 GLU A N 1
ATOM 592 C CA . GLU A 1 78 ? 24.885 -6.255 -6.668 1.00 28.56 253 GLU A CA 1
ATOM 593 C C . GLU A 1 78 ? 26.090 -6.579 -7.546 1.00 31.22 253 GLU A C 1
ATOM 594 O O . GLU A 1 78 ? 26.141 -7.659 -8.122 1.00 32.88 253 GLU A O 1
ATOM 600 N N . ASP A 1 79 ? 27.051 -5.655 -7.650 1.00 25.97 254 ASP A N 1
ATOM 601 C CA . ASP A 1 79 ? 28.276 -5.874 -8.429 1.00 26.21 254 ASP A CA 1
ATOM 602 C C . ASP A 1 79 ? 29.203 -6.886 -7.774 1.00 28.35 254 ASP A C 1
ATOM 603 O O . ASP A 1 79 ? 29.885 -7.621 -8.480 1.00 28.56 254 ASP A O 1
ATOM 608 N N . LEU A 1 80 ? 29.177 -6.962 -6.438 1.00 23.70 255 LEU A N 1
ATOM 609 C CA . LEU A 1 80 ? 29.943 -7.936 -5.661 1.00 23.09 255 LEU A CA 1
ATOM 610 C C . LEU A 1 80 ? 29.367 -9.346 -5.876 1.00 27.11 255 LEU A C 1
ATOM 611 O O . LEU A 1 80 ? 30.130 -10.298 -6.071 1.00 27.04 255 LEU A O 1
ATOM 616 N N . GLU A 1 81 ? 28.030 -9.467 -5.842 1.00 23.38 256 GLU A N 1
ATOM 617 C CA . GLU A 1 81 ? 27.314 -10.725 -6.064 1.00 23.81 256 GLU A CA 1
ATOM 618 C C . GLU A 1 81 ? 27.543 -11.216 -7.487 1.00 29.50 256 GLU A C 1
ATOM 619 O O . GLU A 1 81 ? 27.792 -12.405 -7.669 1.00 30.05 256 GLU A O 1
ATOM 625 N N . ALA A 1 82 ? 27.457 -10.302 -8.497 1.00 25.32 257 ALA A N 1
ATOM 626 C CA . ALA A 1 82 ? 27.712 -10.649 -9.895 1.00 25.83 257 ALA A CA 1
ATOM 627 C C . ALA A 1 82 ? 29.152 -11.192 -10.020 1.00 29.41 257 ALA A C 1
ATOM 628 O O . ALA A 1 82 ? 29.379 -12.191 -10.710 1.00 28.17 257 ALA A O 1
ATOM 630 N N . LEU A 1 83 ? 30.104 -10.558 -9.318 1.00 26.76 258 LEU A N 1
ATOM 631 C CA . LEU A 1 83 ? 31.511 -10.981 -9.323 1.00 27.40 258 LEU A CA 1
ATOM 632 C C . LEU A 1 83 ? 31.674 -12.402 -8.690 1.00 30.27 258 LEU A C 1
ATOM 633 O O . LEU A 1 83 ? 32.339 -13.249 -9.264 1.00 30.77 258 LEU A O 1
ATOM 638 N N . VAL A 1 84 ? 31.019 -12.654 -7.558 1.00 25.47 259 VAL A N 1
ATOM 639 C CA . VAL A 1 84 ? 31.044 -13.937 -6.855 1.00 24.78 259 VAL A CA 1
ATOM 640 C C . VAL A 1 84 ? 30.577 -15.083 -7.807 1.00 29.69 259 VAL A C 1
ATOM 641 O O . VAL A 1 84 ? 31.187 -16.147 -7.798 1.00 30.56 259 VAL A O 1
ATOM 645 N N . ALA A 1 85 ? 29.572 -14.840 -8.657 1.00 26.61 260 ALA A N 1
ATOM 646 C CA . ALA A 1 85 ? 29.082 -15.876 -9.592 1.00 26.99 260 ALA A CA 1
ATOM 647 C C . ALA A 1 85 ? 30.066 -16.120 -10.726 1.00 31.33 260 ALA A C 1
ATOM 648 O O . ALA A 1 85 ? 30.187 -17.253 -11.175 1.00 31.67 260 ALA A O 1
ATOM 650 N N . VAL A 1 86 ? 30.783 -15.074 -11.173 1.00 28.31 261 VAL A N 1
ATOM 651 C CA . VAL A 1 86 ? 31.821 -15.203 -12.204 1.00 28.76 261 VAL A CA 1
ATOM 652 C C . VAL A 1 86 ? 32.949 -16.105 -11.610 1.00 31.83 261 VAL A C 1
ATOM 653 O O . VAL A 1 86 ? 33.343 -17.087 -12.232 1.00 32.46 261 VAL A O 1
ATOM 657 N N . LEU A 1 87 ? 33.414 -15.780 -10.393 1.00 26.44 262 LEU A N 1
ATOM 658 C CA . LEU A 1 87 ? 34.463 -16.519 -9.716 1.00 25.11 262 LEU A CA 1
ATOM 659 C C . LEU A 1 87 ? 34.136 -18.000 -9.501 1.00 29.34 262 LEU A C 1
ATOM 660 O O . LEU A 1 87 ? 35.054 -18.831 -9.522 1.00 27.96 262 LEU A O 1
ATOM 665 N N . LEU A 1 88 ? 32.827 -18.332 -9.334 1.00 26.59 263 LEU A N 1
ATOM 666 C CA . LEU A 1 88 ? 32.346 -19.702 -9.141 1.00 26.09 263 LEU A CA 1
ATOM 667 C C . LEU A 1 88 ? 32.520 -20.590 -10.383 1.00 33.98 263 LEU A C 1
ATOM 668 O O . LEU A 1 88 ? 32.418 -21.798 -10.250 1.00 34.79 263 LEU A O 1
ATOM 673 N N . ASN A 1 89 ? 32.784 -20.013 -11.573 1.00 33.34 264 ASN A N 1
ATOM 674 C CA . ASN A 1 89 ? 33.019 -20.776 -12.806 1.00 34.84 264 ASN A CA 1
ATOM 675 C C . ASN A 1 89 ? 34.527 -20.977 -13.110 1.00 39.32 264 ASN A C 1
ATOM 676 O O . ASN A 1 89 ? 34.877 -21.510 -14.171 1.00 39.63 264 ASN A O 1
ATOM 681 N N . GLU A 1 90 ? 35.413 -20.546 -12.180 1.00 34.15 265 GLU A N 1
ATOM 682 C CA . GLU A 1 90 ? 36.874 -20.670 -12.314 1.00 33.33 265 GLU A CA 1
ATOM 683 C C . GLU A 1 90 ? 37.421 -21.808 -11.449 1.00 35.26 265 GLU A C 1
ATOM 684 O O . GLU A 1 90 ? 36.810 -22.175 -10.449 1.00 33.82 265 GLU A O 1
ATOM 690 N N . THR A 1 91 ? 38.552 -22.379 -11.838 1.00 32.81 266 THR A N 1
ATOM 691 C CA . THR A 1 91 ? 39.210 -23.450 -11.066 1.00 32.46 266 THR A CA 1
ATOM 692 C C . THR A 1 91 ? 40.389 -22.878 -10.254 1.00 33.68 266 THR A C 1
ATOM 693 O O . THR A 1 91 ? 40.915 -23.542 -9.360 1.00 33.71 266 THR A O 1
ATOM 697 N N . GLU A 1 92 ? 40.805 -21.653 -10.583 1.00 26.97 267 GLU A N 1
ATOM 698 C CA . GLU A 1 92 ? 41.861 -20.924 -9.904 1.00 25.60 267 GLU A CA 1
ATOM 699 C C . GLU A 1 92 ? 41.726 -19.425 -10.116 1.00 29.93 267 GLU A C 1
ATOM 700 O O . GLU A 1 92 ? 41.445 -18.969 -11.229 1.00 28.80 267 GLU A O 1
ATOM 706 N N . ILE A 1 93 ? 41.910 -18.661 -9.023 1.00 25.57 268 ILE A N 1
ATOM 707 C CA . ILE A 1 93 ? 41.820 -17.195 -9.042 1.00 24.35 268 ILE A CA 1
ATOM 708 C C . ILE A 1 93 ? 42.993 -16.669 -8.274 1.00 28.33 268 ILE A C 1
ATOM 709 O O . ILE A 1 93 ? 43.457 -17.355 -7.356 1.00 26.05 268 ILE A O 1
ATOM 714 N N . ALA A 1 94 ? 43.471 -15.454 -8.636 1.00 26.21 269 ALA A N 1
ATOM 715 C CA . ALA A 1 94 ? 44.604 -14.790 -7.971 1.00 24.82 269 ALA A CA 1
ATOM 716 C C . ALA A 1 94 ? 44.016 -13.685 -7.132 1.00 28.66 269 ALA A C 1
ATOM 717 O O . ALA A 1 94 ? 43.164 -12.938 -7.616 1.00 27.50 269 ALA A O 1
ATOM 719 N N . VAL A 1 95 ? 44.422 -13.616 -5.856 1.00 25.41 270 VAL A N 1
ATOM 720 C CA . VAL A 1 95 ? 43.906 -12.645 -4.913 1.00 24.21 270 VAL A CA 1
ATOM 721 C C . VAL A 1 95 ? 45.053 -11.884 -4.225 1.00 30.16 270 VAL A C 1
ATOM 722 O O . VAL A 1 95 ? 46.117 -12.448 -3.943 1.00 30.90 270 VAL A O 1
ATOM 726 N N . ASP A 1 96 ? 44.808 -10.601 -3.939 1.00 26.13 271 ASP A N 1
ATOM 727 C CA . ASP A 1 96 ? 45.663 -9.724 -3.149 1.00 26.37 271 ASP A CA 1
ATOM 728 C C . ASP A 1 96 ? 44.785 -8.691 -2.409 1.00 30.39 271 ASP A C 1
ATOM 729 O O . ASP A 1 96 ? 43.608 -8.514 -2.729 1.00 30.35 271 ASP A O 1
ATOM 734 N N . LEU A 1 97 ? 45.346 -8.046 -1.397 1.00 26.29 272 LEU A N 1
ATOM 735 C CA . LEU A 1 97 ? 44.619 -7.063 -0.607 1.00 24.32 272 LEU A CA 1
ATOM 736 C C . LEU A 1 97 ? 45.487 -5.840 -0.395 1.00 26.26 272 LEU A C 1
ATOM 737 O O . LEU A 1 97 ? 46.709 -5.972 -0.301 1.00 25.92 272 LEU A O 1
ATOM 742 N N . GLU A 1 98 ? 44.862 -4.656 -0.252 1.00 22.42 273 GLU A N 1
ATOM 743 C CA . GLU A 1 98 ? 45.565 -3.439 0.189 1.00 22.36 273 GLU A CA 1
ATOM 744 C C . GLU A 1 98 ? 44.995 -3.112 1.580 1.00 27.36 273 GLU A C 1
ATOM 745 O O . GLU A 1 98 ? 43.839 -3.452 1.880 1.00 27.96 273 GLU A O 1
ATOM 751 N N . HIS A 1 99 ? 45.806 -2.537 2.449 1.00 25.21 274 HIS A N 1
ATOM 752 C CA . HIS A 1 99 ? 45.445 -2.350 3.866 1.00 25.43 274 HIS A CA 1
ATOM 753 C C . HIS A 1 99 ? 45.852 -0.965 4.420 1.00 30.81 274 HIS A C 1
ATOM 754 O O . HIS A 1 99 ? 46.657 -0.262 3.807 1.00 32.27 274 HIS A O 1
ATOM 761 N N . HIS A 1 100 ? 45.271 -0.572 5.562 1.00 25.68 275 HIS A N 1
ATOM 762 C CA . HIS A 1 100 ? 45.594 0.677 6.241 1.00 25.53 275 HIS A CA 1
ATOM 763 C C . HIS A 1 100 ? 45.849 0.400 7.726 1.00 29.17 275 HIS A C 1
ATOM 764 O O . HIS A 1 100 ? 45.030 -0.226 8.384 1.00 27.03 275 HIS A O 1
ATOM 771 N N . ASP A 1 101 ? 46.935 0.923 8.260 1.00 28.91 276 ASP A N 1
ATOM 772 C CA . ASP A 1 101 ? 47.263 0.666 9.652 1.00 30.92 276 ASP A CA 1
ATOM 773 C C . ASP A 1 101 ? 47.558 1.899 10.480 1.00 33.45 276 ASP A C 1
ATOM 774 O O . ASP A 1 101 ? 47.590 1.766 11.695 1.00 34.58 276 ASP A O 1
ATOM 779 N N . PHE A 1 102 ? 47.815 3.075 9.872 1.00 28.58 277 PHE A N 1
ATOM 780 C CA . PHE A 1 102 ? 48.179 4.264 10.679 1.00 28.11 277 PHE A CA 1
ATOM 781 C C . PHE A 1 102 ? 47.021 4.874 11.484 1.00 31.73 277 PHE A C 1
ATOM 782 O O . PHE A 1 102 ? 47.153 5.050 12.686 1.00 31.24 277 PHE A O 1
ATOM 790 N N . TYR A 1 103 ? 45.899 5.193 10.829 1.00 29.66 278 TYR A N 1
ATOM 791 C CA . TYR A 1 103 ? 44.715 5.800 11.459 1.00 29.02 278 TYR A CA 1
ATOM 792 C C . TYR A 1 103 ? 43.658 4.770 11.803 1.00 31.90 278 TYR A C 1
ATOM 793 O O . TYR A 1 103 ? 42.474 4.921 11.478 1.00 32.72 278 TYR A O 1
ATOM 802 N N . SER A 1 104 ? 44.107 3.704 12.471 1.00 27.30 279 SER A N 1
ATOM 803 C CA . SER A 1 104 ? 43.308 2.581 12.925 1.00 25.31 279 SER A CA 1
ATOM 804 C C . SER A 1 104 ? 44.142 1.774 13.914 1.00 30.11 279 SER A C 1
ATOM 805 O O . SER A 1 104 ? 45.338 1.514 13.664 1.00 27.68 279 SER A O 1
ATOM 808 N N . TYR A 1 105 ? 43.505 1.369 15.037 1.00 26.98 280 TYR A N 1
ATOM 809 C CA . TYR A 1 105 ? 44.196 0.569 16.052 1.00 26.01 280 TYR A CA 1
ATOM 810 C C . TYR A 1 105 ? 44.587 -0.809 15.534 1.00 29.53 280 TYR A C 1
ATOM 811 O O . TYR A 1 105 ? 45.764 -1.145 15.540 1.00 29.69 280 TYR A O 1
ATOM 820 N N . GLN A 1 106 ? 43.611 -1.596 15.080 1.00 25.98 281 GLN A N 1
ATOM 821 C CA . GLN A 1 106 ? 43.872 -2.933 14.557 1.00 25.70 281 GLN A CA 1
ATOM 822 C C . GLN A 1 106 ? 44.219 -2.879 13.088 1.00 28.74 281 GLN A C 1
ATOM 823 O O . GLN A 1 106 ? 44.819 -3.815 12.565 1.00 27.45 281 GLN A O 1
ATOM 829 N N . GLY A 1 107 ? 43.824 -1.798 12.424 1.00 26.51 282 GLY A N 1
ATOM 830 C CA . GLY A 1 107 ? 44.024 -1.671 10.989 1.00 25.26 282 GLY A CA 1
ATOM 831 C C . GLY A 1 107 ? 42.816 -2.230 10.266 1.00 28.09 282 GLY A C 1
ATOM 832 O O . GLY A 1 107 ? 41.934 -2.837 10.888 1.00 25.87 282 GLY A O 1
ATOM 833 N N . PHE A 1 108 ? 42.734 -1.988 8.956 1.00 24.62 283 PHE A N 1
ATOM 834 C CA . PHE A 1 108 ? 41.618 -2.502 8.171 1.00 23.18 283 PHE A CA 1
ATOM 835 C C . PHE A 1 108 ? 41.971 -2.676 6.709 1.00 25.86 283 PHE A C 1
ATOM 836 O O . PHE A 1 108 ? 42.724 -1.885 6.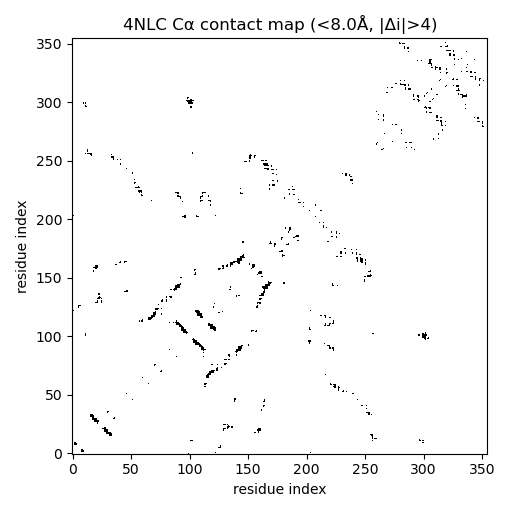149 1.00 25.34 283 PHE A O 1
ATOM 844 N N . THR A 1 109 ? 41.345 -3.661 6.070 1.00 23.61 284 THR A N 1
ATOM 845 C CA . THR A 1 109 ? 41.523 -3.886 4.642 1.00 22.82 284 THR A CA 1
ATOM 846 C C . THR A 1 109 ? 40.801 -2.792 3.851 1.00 26.09 284 THR A C 1
ATOM 847 O O . THR A 1 109 ? 39.626 -2.508 4.101 1.00 24.94 284 THR A O 1
ATOM 851 N N . CYS A 1 110 ? 41.499 -2.231 2.869 1.00 23.12 285 CYS A N 1
ATOM 852 C CA . CYS A 1 110 ? 40.987 -1.165 2.005 1.00 23.38 285 CYS A CA 1
ATOM 853 C C . CYS A 1 110 ? 40.483 -1.607 0.630 1.00 26.97 285 CYS A C 1
ATOM 854 O O . CYS A 1 110 ? 39.564 -0.992 0.082 1.00 27.22 285 CYS A O 1
ATOM 857 N N . LEU A 1 111 ? 41.130 -2.615 0.054 1.00 22.55 286 LEU A N 1
ATOM 858 C CA . LEU A 1 111 ? 40.875 -3.051 -1.307 1.00 22.82 286 LEU A CA 1
ATOM 859 C C . LEU A 1 111 ? 41.227 -4.500 -1.450 1.00 28.29 286 LEU A C 1
ATOM 860 O O . LEU A 1 111 ? 42.113 -4.992 -0.753 1.00 28.09 286 LEU A O 1
ATOM 865 N N . MET A 1 112 ? 40.510 -5.190 -2.343 1.00 24.86 287 MET A N 1
ATOM 866 C CA . MET A 1 112 ? 40.764 -6.593 -2.660 1.00 23.40 287 MET A CA 1
ATOM 867 C C . MET A 1 112 ? 40.913 -6.611 -4.185 1.00 27.66 287 MET A C 1
ATOM 868 O O . MET A 1 112 ? 40.112 -6.007 -4.892 1.00 25.20 287 MET A O 1
ATOM 873 N N . GLN A 1 113 ? 41.935 -7.289 -4.680 1.00 23.30 288 GLN A N 1
ATOM 874 C CA . GLN A 1 113 ? 42.139 -7.390 -6.115 1.00 22.75 288 GLN A CA 1
ATOM 875 C C . GLN A 1 113 ? 41.979 -8.865 -6.450 1.00 26.37 288 GLN A C 1
ATOM 876 O O . GLN A 1 113 ? 42.410 -9.739 -5.684 1.00 22.26 288 GLN A O 1
ATOM 882 N N . ILE A 1 114 ? 41.314 -9.138 -7.566 1.00 25.13 289 ILE A N 1
ATOM 883 C CA . ILE A 1 114 ? 41.092 -10.505 -8.030 1.00 25.66 289 ILE A CA 1
ATOM 884 C C . ILE A 1 114 ? 41.355 -10.580 -9.514 1.00 30.15 289 ILE A C 1
ATOM 885 O O . ILE A 1 114 ? 40.761 -9.817 -10.270 1.00 31.36 289 ILE A O 1
ATOM 890 N N . SER A 1 115 ? 42.148 -11.560 -9.942 1.00 25.67 290 SER A N 1
ATOM 891 C CA . SER A 1 115 ? 42.311 -11.807 -11.364 1.00 26.04 290 SER A CA 1
ATOM 892 C C . SER A 1 115 ? 41.878 -13.222 -11.684 1.00 29.30 290 SER A C 1
ATOM 893 O O . SER A 1 115 ? 42.162 -14.154 -10.923 1.00 26.91 290 SER A O 1
ATOM 896 N N . THR A 1 116 ? 41.241 -13.379 -12.844 1.00 27.16 291 THR A N 1
ATOM 897 C CA . THR A 1 116 ? 40.884 -14.673 -13.423 1.00 28.50 291 THR A CA 1
ATOM 898 C C . THR A 1 116 ? 41.721 -14.762 -14.687 1.00 32.83 291 THR A C 1
ATOM 899 O O . THR A 1 116 ? 42.368 -13.782 -15.059 1.00 32.23 291 THR A O 1
ATOM 903 N N . ARG A 1 117 ? 41.683 -15.907 -15.376 1.00 30.60 292 ARG A N 1
ATOM 904 C CA . ARG A 1 117 ? 42.390 -16.088 -16.647 1.00 30.46 292 ARG A CA 1
ATOM 905 C C . ARG A 1 117 ? 41.913 -15.102 -17.724 1.00 32.43 292 ARG A C 1
ATOM 906 O O . ARG A 1 117 ? 42.636 -14.876 -18.680 1.00 32.55 292 ARG A O 1
ATOM 914 N N . THR A 1 118 ? 40.695 -14.549 -17.594 1.00 28.03 293 THR A N 1
ATOM 915 C CA . THR A 1 118 ? 40.108 -13.707 -18.655 1.00 28.74 293 THR A CA 1
ATOM 916 C C . THR A 1 118 ? 39.914 -12.234 -18.293 1.00 31.93 293 THR A C 1
ATOM 917 O O . THR A 1 118 ? 39.621 -11.425 -19.179 1.00 31.09 293 THR A O 1
ATOM 921 N N . GLN A 1 119 ? 40.048 -11.884 -17.003 1.00 28.45 294 GLN A N 1
ATOM 922 C CA . GLN A 1 119 ? 39.820 -10.514 -16.572 1.00 28.71 294 GLN A CA 1
ATOM 923 C C . GLN A 1 119 ? 40.283 -10.234 -15.149 1.00 31.12 294 GLN A C 1
ATOM 924 O O . GLN A 1 119 ? 40.557 -11.162 -14.378 1.00 28.52 294 GLN A O 1
ATOM 930 N N . ASP A 1 120 ? 40.323 -8.932 -14.810 1.00 27.24 295 ASP A N 1
ATOM 931 C CA . ASP A 1 120 ? 40.726 -8.428 -13.513 1.00 26.22 295 ASP A CA 1
ATOM 932 C C . ASP A 1 120 ? 39.566 -7.712 -12.827 1.00 30.47 295 ASP A C 1
ATOM 933 O O . ASP A 1 120 ? 38.704 -7.156 -13.498 1.00 30.33 295 ASP A O 1
ATOM 938 N N . PHE A 1 121 ? 39.576 -7.695 -11.485 1.00 27.05 296 PHE A N 1
ATOM 939 C CA . PHE A 1 121 ? 38.584 -7.031 -10.655 1.00 25.98 296 PHE A CA 1
ATOM 940 C C . PHE A 1 121 ? 39.274 -6.313 -9.516 1.00 27.89 296 PHE A C 1
ATOM 941 O O . PHE A 1 121 ? 40.330 -6.748 -9.053 1.00 26.85 296 PHE A O 1
ATOM 949 N N . ILE A 1 122 ? 38.705 -5.187 -9.112 1.00 25.09 297 ILE A N 1
ATOM 950 C CA . ILE A 1 122 ? 39.151 -4.404 -7.953 1.00 25.89 297 ILE A CA 1
ATOM 951 C C . ILE A 1 122 ? 37.919 -4.199 -7.123 1.00 29.04 297 ILE A C 1
ATOM 952 O O . ILE A 1 122 ? 36.939 -3.661 -7.630 1.00 27.11 297 ILE A O 1
ATOM 957 N N . VAL A 1 123 ? 37.942 -4.722 -5.882 1.00 25.15 298 VAL A N 1
ATOM 958 C CA . VAL A 1 123 ? 36.832 -4.650 -4.958 1.00 25.56 298 VAL A CA 1
ATOM 959 C C . VAL A 1 123 ? 37.029 -3.571 -3.895 1.00 28.70 298 VAL A C 1
ATOM 960 O O . VAL A 1 123 ? 37.985 -3.601 -3.142 1.00 27.62 298 VAL A O 1
ATOM 964 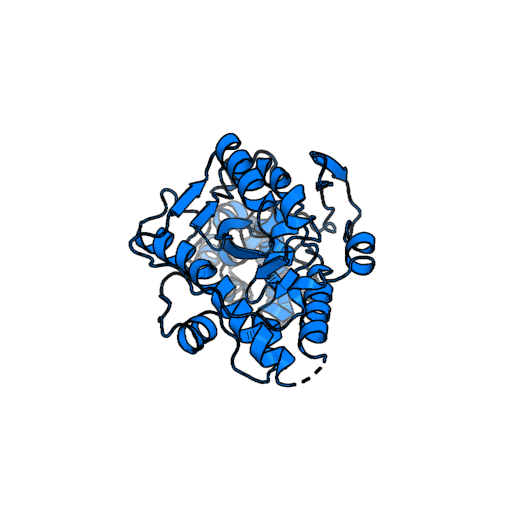N N . ASP A 1 124 ? 36.048 -2.668 -3.787 1.00 26.65 299 ASP A N 1
ATOM 965 C CA . ASP A 1 124 ? 36.093 -1.659 -2.753 1.00 27.16 299 ASP A CA 1
ATOM 966 C C . ASP A 1 124 ? 35.554 -2.195 -1.421 1.00 32.71 299 ASP A C 1
ATOM 967 O O . ASP A 1 124 ? 34.369 -2.062 -1.117 1.00 31.67 299 ASP A O 1
ATOM 972 N N . CYS A 1 125 ? 36.474 -2.795 -0.633 1.00 32.63 300 CYS A N 1
ATOM 973 C CA . CYS A 1 125 ? 36.367 -3.343 0.737 1.00 33.13 300 CYS A CA 1
ATOM 974 C C . CYS A 1 125 ? 35.818 -2.372 1.722 1.00 36.21 300 CYS A C 1
ATOM 975 O O . CYS A 1 125 ? 35.514 -2.795 2.832 1.00 38.24 300 CYS A O 1
ATOM 978 N N . LEU A 1 126 ? 35.934 -1.083 1.445 1.00 30.11 301 LEU A N 1
ATOM 979 C CA . LEU A 1 126 ? 35.438 -0.081 2.353 1.00 29.92 301 LEU A CA 1
ATOM 980 C C . LEU A 1 126 ? 33.964 0.123 2.102 1.00 35.04 301 LEU A C 1
ATOM 981 O O . LEU A 1 126 ? 33.168 0.020 3.024 1.00 36.42 301 LEU A O 1
ATOM 986 N N . LYS A 1 127 ? 33.600 0.365 0.848 1.00 30.90 302 LYS A N 1
ATOM 987 C CA . LYS A 1 127 ? 32.223 0.600 0.439 1.00 30.17 302 LYS A CA 1
ATOM 988 C C . LYS A 1 127 ? 31.354 -0.639 0.617 1.00 33.88 302 LYS A C 1
ATOM 989 O O . LYS A 1 127 ? 30.189 -0.489 0.964 1.00 34.59 302 LYS A O 1
ATOM 995 N N . VAL A 1 128 ? 31.899 -1.851 0.402 1.00 29.78 303 VAL A N 1
ATOM 996 C CA . VAL A 1 128 ? 31.089 -3.079 0.570 1.00 28.31 303 VAL A CA 1
ATOM 997 C C . VAL A 1 128 ? 31.602 -3.937 1.757 1.00 29.43 303 VAL A C 1
ATOM 998 O O . VAL A 1 128 ? 31.328 -5.140 1.809 1.00 27.70 303 VAL A O 1
ATOM 1002 N N . ARG A 1 129 ? 32.269 -3.282 2.755 1.00 25.97 304 ARG A N 1
ATOM 1003 C CA . ARG A 1 129 ? 32.788 -3.920 3.970 1.00 25.43 304 ARG A CA 1
ATOM 1004 C C . ARG A 1 129 ? 31.791 -4.864 4.607 1.00 29.81 304 ARG A C 1
ATOM 1005 O O . ARG A 1 129 ? 32.134 -6.017 4.869 1.00 29.25 304 ARG A O 1
ATOM 1013 N N . ALA A 1 130 ? 30.553 -4.375 4.832 1.00 27.03 305 ALA A N 1
ATOM 1014 C CA . ALA A 1 130 ? 29.458 -5.101 5.481 1.00 27.17 305 ALA A CA 1
ATOM 1015 C C . ALA A 1 130 ? 28.943 -6.293 4.664 1.00 32.98 305 ALA A C 1
ATOM 1016 O O . ALA A 1 130 ? 28.265 -7.153 5.218 1.00 32.62 305 ALA A O 1
ATOM 1018 N N . ASN A 1 131 ? 29.270 -6.346 3.356 1.00 30.13 306 ASN A N 1
ATOM 1019 C CA . ASN A 1 131 ? 28.776 -7.370 2.431 1.00 28.72 306 ASN A CA 1
ATOM 1020 C C . ASN A 1 131 ? 29.818 -8.370 1.962 1.00 29.47 306 ASN A C 1
ATOM 1021 O O . ASN A 1 131 ? 29.497 -9.245 1.152 1.00 27.58 306 ASN A O 1
ATOM 1026 N N . MET A 1 132 ? 31.064 -8.234 2.424 1.00 26.42 307 MET A N 1
ATOM 1027 C CA . MET A 1 132 ? 32.162 -9.096 1.968 1.00 25.56 307 MET A CA 1
ATOM 1028 C C . MET A 1 132 ? 31.952 -10.591 2.293 1.00 30.62 307 MET A C 1
ATOM 1029 O O . MET A 1 132 ? 32.493 -11.444 1.591 1.00 29.35 307 MET A O 1
ATOM 1034 N N . TYR A 1 133 ? 31.085 -10.894 3.286 1.00 28.19 308 TYR A N 1
ATOM 1035 C CA . TYR A 1 133 ? 30.733 -12.263 3.683 1.00 28.37 308 TYR A CA 1
ATOM 1036 C C . TYR A 1 133 ? 30.162 -13.062 2.494 1.00 30.05 308 TYR A C 1
ATOM 1037 O O . TYR A 1 133 ? 30.257 -14.294 2.475 1.00 27.39 308 TYR A O 1
ATOM 1046 N N . LEU A 1 134 ? 29.599 -12.342 1.497 1.00 26.31 309 LEU A N 1
ATOM 1047 C CA . LEU A 1 134 ? 29.041 -12.924 0.258 1.00 27.20 309 LEU A CA 1
ATOM 1048 C C . LEU A 1 134 ? 30.078 -13.638 -0.601 1.00 30.20 309 LEU A C 1
ATOM 1049 O O . LEU A 1 134 ? 29.716 -14.377 -1.502 1.00 29.83 309 LEU A O 1
ATOM 1054 N N . MET A 1 135 ? 31.355 -13.433 -0.304 1.00 27.23 310 MET A N 1
ATOM 1055 C CA . MET A 1 135 ? 32.472 -14.060 -0.999 1.00 27.14 310 MET A CA 1
ATOM 1056 C C . MET A 1 135 ? 32.791 -15.437 -0.399 1.00 27.56 310 MET A C 1
ATOM 1057 O O . MET A 1 135 ? 33.554 -16.174 -1.007 1.00 28.55 310 MET A O 1
ATOM 1062 N N . ALA A 1 136 ? 32.217 -15.780 0.776 1.00 21.14 311 ALA A N 1
ATOM 1063 C CA . ALA A 1 136 ? 32.423 -17.084 1.437 1.00 21.84 311 ALA A CA 1
ATOM 1064 C C . ALA A 1 136 ? 32.185 -18.319 0.508 1.00 27.95 311 ALA A C 1
ATOM 1065 O O . ALA A 1 136 ? 32.970 -19.255 0.599 1.00 29.70 311 ALA A O 1
ATOM 1067 N N . PRO A 1 137 ? 31.235 -18.357 -0.457 1.00 25.37 312 PRO A N 1
ATOM 1068 C CA . PRO A 1 137 ? 31.155 -19.555 -1.334 1.00 25.30 312 PRO A CA 1
ATOM 1069 C C . PRO A 1 137 ? 32.418 -19.739 -2.204 1.00 29.80 312 PRO A C 1
ATOM 1070 O O . PRO A 1 137 ? 32.833 -20.864 -2.433 1.00 29.73 312 PRO A O 1
ATOM 1074 N N . VAL A 1 138 ? 33.051 -18.643 -2.638 1.00 25.64 313 VAL A N 1
ATOM 1075 C CA . VAL A 1 138 ? 34.275 -18.696 -3.443 1.00 24.96 313 VAL A CA 1
ATOM 1076 C C . VAL A 1 138 ? 35.458 -19.098 -2.566 1.00 28.51 313 VAL A C 1
ATOM 1077 O O . VAL A 1 138 ? 36.150 -20.060 -2.903 1.00 28.48 313 VAL A O 1
ATOM 1081 N N . PHE A 1 139 ? 35.693 -18.375 -1.444 1.00 24.90 314 PHE A N 1
ATOM 1082 C CA . PHE A 1 139 ? 36.830 -18.686 -0.583 1.00 25.40 314 PHE A CA 1
ATOM 1083 C C . PHE A 1 139 ? 36.774 -20.084 0.058 1.00 27.76 314 PHE A C 1
ATOM 1084 O O . PHE A 1 139 ? 37.829 -20.676 0.269 1.00 26.14 314 PHE A O 1
ATOM 1092 N N . LEU A 1 140 ? 35.565 -20.604 0.342 1.00 24.73 315 LEU A N 1
ATOM 1093 C CA . LEU A 1 140 ? 35.319 -21.921 0.945 1.00 24.26 315 LEU A CA 1
ATOM 1094 C C . LEU A 1 140 ? 35.259 -23.057 -0.062 1.00 30.66 315 LEU A C 1
ATOM 1095 O O . LEU A 1 140 ? 35.313 -24.211 0.353 1.00 32.27 315 LEU A O 1
ATOM 1100 N N . GLN A 1 141 ? 35.126 -22.747 -1.373 1.00 27.62 316 GLN A N 1
ATOM 1101 C CA . GLN A 1 141 ? 34.996 -23.735 -2.449 1.00 27.26 316 GLN A CA 1
ATOM 1102 C C . GLN A 1 141 ? 36.300 -24.505 -2.631 1.00 30.31 316 GLN A C 1
ATOM 1103 O O . GLN A 1 141 ? 37.271 -23.927 -3.109 1.00 29.72 316 GLN A O 1
ATOM 1109 N N . PRO A 1 142 ? 36.335 -25.815 -2.266 1.00 26.82 317 PRO A N 1
ATOM 1110 C CA . PRO A 1 142 ? 37.570 -26.586 -2.423 1.00 27.48 317 PRO A CA 1
ATOM 1111 C C . PRO A 1 142 ? 38.041 -26.797 -3.862 1.00 33.99 317 PRO A C 1
ATOM 1112 O O . PRO A 1 142 ? 39.212 -27.080 -4.072 1.00 33.57 317 PRO A O 1
ATOM 1116 N N . ASN A 1 143 ? 37.141 -26.701 -4.851 1.00 31.42 318 ASN A N 1
ATOM 1117 C CA . ASN A 1 143 ? 37.540 -26.927 -6.247 1.00 30.29 318 ASN A CA 1
ATOM 1118 C C . ASN A 1 143 ? 38.100 -25.671 -6.910 1.00 29.83 318 ASN A C 1
ATOM 1119 O O . ASN A 1 143 ? 38.463 -25.701 -8.077 1.00 30.11 318 ASN A O 1
ATOM 1124 N N . ILE A 1 144 ? 38.166 -24.573 -6.171 1.00 23.94 319 ILE A N 1
ATOM 1125 C CA . ILE A 1 144 ? 38.714 -23.327 -6.686 1.00 23.29 319 ILE A CA 1
ATOM 1126 C C . ILE A 1 144 ? 39.960 -23.073 -5.912 1.00 26.89 319 ILE A C 1
ATOM 1127 O O . ILE A 1 144 ? 39.888 -22.912 -4.687 1.00 27.80 319 ILE A O 1
ATOM 1132 N N . VAL A 1 145 ? 41.115 -23.025 -6.606 1.00 21.95 320 VAL A N 1
ATOM 1133 C CA . VAL A 1 145 ? 42.375 -22.679 -5.924 1.00 20.54 320 VAL A CA 1
ATOM 1134 C C . VAL A 1 145 ? 42.459 -21.148 -5.816 1.00 24.93 320 VAL A C 1
ATOM 1135 O O . VAL A 1 145 ? 42.270 -20.447 -6.823 1.00 24.78 320 VAL A O 1
ATOM 1139 N N . LYS A 1 146 ? 42.743 -20.627 -4.599 1.00 22.54 321 LYS A N 1
ATOM 1140 C CA . LYS A 1 146 ? 42.947 -19.187 -4.378 1.00 21.56 321 LYS A CA 1
ATOM 1141 C C . LYS A 1 146 ? 44.445 -18.977 -4.261 1.00 24.82 321 LYS A C 1
ATOM 1142 O O . LYS A 1 146 ? 45.069 -19.421 -3.299 1.00 25.80 321 LYS A O 1
ATOM 1148 N N . VAL A 1 147 ? 45.021 -18.353 -5.269 1.00 20.53 322 VAL A N 1
ATOM 1149 C CA . VAL A 1 147 ? 46.442 -18.045 -5.354 1.00 19.15 322 VAL A CA 1
ATOM 1150 C C . VAL A 1 147 ? 46.717 -16.648 -4.734 1.00 25.32 322 VAL A C 1
ATOM 1151 O O . VAL A 1 147 ? 46.185 -15.629 -5.191 1.00 26.73 322 VAL A O 1
ATOM 1155 N N . PHE A 1 148 ? 47.574 -16.605 -3.729 1.00 19.80 323 PHE A N 1
ATOM 1156 C CA . PHE A 1 148 ? 48.022 -15.344 -3.139 1.00 19.37 323 PHE A CA 1
ATOM 1157 C C . PHE A 1 148 ? 49.540 -15.347 -3.194 1.00 22.94 323 PHE A C 1
ATOM 1158 O O . PHE A 1 148 ? 50.140 -16.418 -3.203 1.00 22.78 323 PHE A O 1
ATOM 1166 N N . HIS A 1 149 ? 50.167 -14.182 -3.130 1.00 21.59 324 HIS A N 1
ATOM 1167 C CA . HIS A 1 149 ? 51.630 -14.116 -3.072 1.00 21.54 324 HIS A CA 1
ATOM 1168 C C . HIS A 1 149 ? 52.057 -13.544 -1.703 1.00 26.50 324 HIS A C 1
ATOM 1169 O O . HIS A 1 149 ? 51.957 -12.345 -1.491 1.00 26.51 324 HIS A O 1
ATOM 1176 N N . GLY A 1 150 ? 52.514 -14.408 -0.796 1.00 22.78 325 GLY A N 1
ATOM 1177 C CA . GLY A 1 150 ? 52.922 -13.988 0.537 1.00 23.83 325 GLY A CA 1
ATOM 1178 C C . GLY A 1 150 ? 51.704 -13.572 1.323 1.00 29.83 325 GLY A C 1
ATOM 1179 O O . GLY A 1 150 ? 51.487 -12.370 1.556 1.00 29.82 325 GLY A O 1
ATOM 1180 N N . ALA A 1 151 ? 50.888 -14.584 1.686 1.00 24.85 326 ALA A N 1
ATOM 1181 C CA . ALA A 1 151 ? 49.562 -14.447 2.298 1.00 25.08 326 ALA A CA 1
ATOM 1182 C C . ALA A 1 151 ? 49.489 -14.364 3.839 1.00 28.76 326 ALA A C 1
ATOM 1183 O O . ALA A 1 151 ? 48.381 -14.346 4.360 1.00 26.64 326 ALA A O 1
ATOM 1185 N N . ARG A 1 152 ? 50.616 -14.354 4.568 1.00 30.11 327 ARG A N 1
ATOM 1186 C CA . ARG A 1 152 ? 50.581 -14.343 6.054 1.00 31.96 327 ARG A CA 1
ATOM 1187 C C . ARG A 1 152 ? 49.621 -13.273 6.633 1.00 36.43 327 ARG A C 1
ATOM 1188 O O . ARG A 1 152 ? 48.713 -13.626 7.387 1.00 38.65 327 ARG A O 1
ATOM 1196 N N . GLU A 1 153 ? 49.783 -11.994 6.234 1.00 30.72 328 GLU A N 1
ATOM 1197 C CA . GLU A 1 153 ? 48.925 -10.891 6.687 1.00 29.47 328 GLU A CA 1
ATOM 1198 C C . GLU A 1 153 ? 47.513 -10.975 6.104 1.00 31.62 328 GLU A C 1
ATOM 1199 O O . GLU A 1 153 ? 46.532 -10.776 6.829 1.00 28.65 328 GLU A O 1
ATOM 1205 N N . ASP A 1 154 ? 47.410 -11.341 4.810 1.00 29.49 329 ASP A N 1
ATOM 1206 C CA . ASP A 1 154 ? 46.138 -11.460 4.101 1.00 29.27 329 ASP A CA 1
ATOM 1207 C C . ASP A 1 154 ? 45.170 -12.385 4.787 1.00 30.13 329 ASP A C 1
ATOM 1208 O O . ASP A 1 154 ? 43.994 -12.037 4.946 1.00 28.40 329 ASP A O 1
ATOM 1213 N N . VAL A 1 155 ? 45.670 -13.555 5.198 1.00 24.48 330 VAL A N 1
ATOM 1214 C CA . VAL A 1 155 ? 44.898 -14.603 5.875 1.00 24.33 330 VAL A CA 1
ATOM 1215 C C . VAL A 1 155 ? 44.263 -14.005 7.138 1.00 24.60 330 VAL A C 1
ATOM 1216 O O . VAL A 1 155 ? 43.100 -14.247 7.425 1.00 21.23 330 VAL A O 1
ATOM 1220 N N . ARG A 1 156 ? 45.045 -13.228 7.872 1.00 22.51 331 ARG A N 1
ATOM 1221 C CA . ARG A 1 156 ? 44.636 -12.577 9.113 1.00 23.63 331 ARG A CA 1
ATOM 1222 C C . ARG A 1 156 ? 43.621 -11.456 8.834 1.00 27.44 331 ARG A C 1
ATOM 1223 O O . ARG A 1 156 ? 42.582 -11.391 9.467 1.00 29.39 331 ARG A O 1
ATOM 1231 N N . TRP A 1 157 ? 43.928 -10.587 7.893 1.00 24.96 332 TRP A N 1
ATOM 1232 C CA . TRP A 1 157 ? 43.090 -9.461 7.478 1.00 25.12 332 TRP A CA 1
ATOM 1233 C C . TRP A 1 157 ? 41.685 -9.893 7.115 1.00 28.93 332 TRP A C 1
ATOM 1234 O O . TRP A 1 157 ? 40.725 -9.313 7.637 1.00 28.16 332 TRP A O 1
ATOM 1245 N N . LEU A 1 158 ? 41.563 -10.955 6.256 1.00 25.01 333 LEU A N 1
ATOM 1246 C CA . LEU A 1 158 ? 40.290 -11.507 5.786 1.00 24.39 333 LEU A CA 1
ATOM 1247 C C . LEU A 1 158 ? 39.405 -11.895 6.957 1.00 25.86 333 LEU A C 1
ATOM 1248 O O . LEU A 1 158 ? 38.201 -11.690 6.918 1.00 23.86 333 LEU A O 1
ATOM 1253 N N . GLN A 1 159 ? 40.021 -12.421 8.018 1.00 23.33 334 GLN A N 1
ATOM 1254 C CA . GLN A 1 159 ? 39.319 -12.824 9.225 1.00 24.02 334 GLN A CA 1
ATOM 1255 C C . GLN A 1 159 ? 38.853 -11.613 10.010 1.00 26.33 334 GLN A C 1
ATOM 1256 O O . GLN A 1 159 ? 37.664 -11.456 10.252 1.00 25.58 334 GLN A O 1
ATOM 1262 N N . LYS A 1 160 ? 39.788 -10.768 10.408 1.00 23.80 335 LYS A N 1
ATOM 1263 C CA . LYS A 1 160 ? 39.531 -9.554 11.179 1.00 23.42 335 LYS A CA 1
ATOM 1264 C C . LYS A 1 160 ? 38.397 -8.723 10.596 1.00 27.49 335 LYS A C 1
ATOM 1265 O O . LYS A 1 160 ? 37.474 -8.335 11.317 1.00 27.57 335 LYS A O 1
ATOM 1271 N N . ASP A 1 161 ? 38.469 -8.452 9.286 1.00 24.06 336 ASP A N 1
ATOM 1272 C CA . ASP A 1 161 ? 37.548 -7.537 8.630 1.00 22.90 336 ASP A CA 1
ATOM 1273 C C . ASP A 1 161 ? 36.286 -8.144 8.102 1.00 30.56 336 ASP A C 1
ATOM 1274 O O . ASP A 1 161 ? 35.282 -7.442 8.050 1.00 32.64 336 ASP A O 1
ATOM 1279 N N . PHE A 1 162 ? 36.332 -9.387 7.612 1.00 27.49 337 PHE A N 1
ATOM 1280 C CA . PHE A 1 162 ? 35.170 -9.941 6.910 1.00 27.42 337 PHE A CA 1
ATOM 1281 C C . PHE A 1 162 ? 34.700 -11.352 7.289 1.00 30.47 337 PHE A C 1
ATOM 1282 O O . PHE A 1 162 ? 33.810 -11.876 6.615 1.00 30.11 337 PHE A O 1
ATOM 1290 N N . GLY A 1 163 ? 35.342 -11.990 8.264 1.00 26.76 338 GLY A N 1
ATOM 1291 C CA . GLY A 1 163 ? 35.043 -13.381 8.604 1.00 25.40 338 GLY A CA 1
ATOM 1292 C C . GLY A 1 163 ? 35.226 -14.307 7.404 1.00 27.05 338 GLY A C 1
ATOM 1293 O O . GLY A 1 163 ? 34.464 -15.267 7.242 1.00 25.85 338 GLY A O 1
ATOM 1294 N N . LEU A 1 164 ? 36.257 -14.022 6.548 1.00 22.63 339 LEU A N 1
ATOM 1295 C CA . LEU A 1 164 ? 36.606 -14.815 5.363 1.00 21.88 339 LEU A CA 1
ATOM 1296 C C . LEU A 1 164 ? 37.803 -15.742 5.610 1.00 26.87 339 LEU A C 1
ATOM 1297 O O . LEU A 1 164 ? 38.807 -15.340 6.207 1.00 26.25 339 LEU A O 1
ATOM 1302 N N . TYR A 1 165 ? 37.674 -16.999 5.136 1.00 24.23 340 TYR A N 1
ATOM 1303 C CA . TYR A 1 165 ? 38.616 -18.101 5.301 1.00 23.98 340 TYR A CA 1
ATOM 1304 C C . TYR A 1 165 ? 38.854 -18.841 3.976 1.00 30.28 340 TYR A C 1
ATOM 1305 O O . TYR A 1 165 ? 37.908 -19.093 3.212 1.00 29.26 340 TYR A O 1
ATOM 1314 N N . ILE A 1 166 ? 40.134 -19.211 3.735 1.00 26.25 341 ILE A N 1
ATOM 1315 C CA . ILE A 1 166 ? 40.584 -19.809 2.486 1.00 25.30 341 ILE A CA 1
ATOM 1316 C C . ILE A 1 166 ? 40.732 -21.334 2.543 1.00 30.08 341 ILE A C 1
ATOM 1317 O O . ILE A 1 166 ? 41.574 -21.863 3.258 1.00 31.21 341 ILE A O 1
ATOM 1322 N N . VAL A 1 167 ? 39.898 -22.024 1.765 1.00 26.04 342 VAL A N 1
ATOM 1323 C CA . VAL A 1 167 ? 39.934 -23.463 1.584 1.00 26.61 342 VAL A CA 1
ATOM 1324 C C . VAL A 1 167 ? 40.689 -23.633 0.248 1.00 30.00 342 VAL A C 1
ATOM 1325 O O . VAL A 1 167 ? 40.255 -23.128 -0.784 1.00 29.37 342 VAL A O 1
ATOM 1329 N N . ASN A 1 168 ? 41.844 -24.279 0.301 1.00 25.91 343 ASN A N 1
ATOM 1330 C CA . ASN A 1 168 ? 42.752 -24.507 -0.822 1.00 25.98 343 ASN A CA 1
ATOM 1331 C C . ASN A 1 168 ? 43.460 -23.229 -1.283 1.00 29.83 343 ASN A C 1
ATOM 1332 O O . ASN A 1 168 ? 43.360 -22.773 -2.432 1.00 28.32 343 ASN A O 1
ATOM 1337 N N . LEU A 1 169 ? 44.232 -22.700 -0.345 1.00 25.79 344 LEU A N 1
ATOM 1338 C CA . LEU A 1 169 ? 45.111 -21.594 -0.566 1.00 25.50 344 LEU A CA 1
ATOM 1339 C C . LEU A 1 169 ? 46.365 -22.149 -1.231 1.00 27.80 344 LEU A C 1
ATOM 1340 O O . LEU A 1 169 ? 46.826 -23.248 -0.889 1.00 26.87 344 LEU A O 1
ATOM 1345 N N . PHE A 1 170 ? 46.895 -21.398 -2.199 1.00 23.53 345 PHE A N 1
ATOM 1346 C CA . PHE A 1 170 ? 48.206 -21.672 -2.774 1.00 22.63 345 PHE A CA 1
ATOM 1347 C C . PHE A 1 170 ? 48.990 -20.364 -2.672 1.00 27.96 345 PHE A C 1
ATOM 1348 O O . PHE A 1 170 ? 48.557 -19.342 -3.197 1.00 27.52 345 PHE A O 1
ATOM 1356 N N . ASP A 1 171 ? 50.112 -20.395 -1.951 1.00 24.97 346 ASP A N 1
ATOM 1357 C CA . ASP A 1 171 ? 50.941 -19.217 -1.743 1.00 23.67 346 ASP A CA 1
ATOM 1358 C C . ASP A 1 171 ? 52.193 -19.315 -2.623 1.00 27.24 346 ASP A C 1
ATOM 1359 O O . ASP A 1 171 ? 53.049 -20.171 -2.389 1.00 26.49 346 ASP A O 1
ATOM 1364 N N . THR A 1 172 ? 52.280 -18.445 -3.642 1.00 22.79 347 THR A N 1
ATOM 1365 C CA . THR A 1 172 ? 53.383 -18.438 -4.609 1.00 22.64 347 THR A CA 1
ATOM 1366 C C . THR A 1 172 ? 54.734 -18.013 -3.974 1.00 25.75 347 THR A C 1
ATOM 1367 O O . THR A 1 172 ? 55.794 -18.362 -4.504 1.00 26.80 347 THR A O 1
ATOM 1371 N N . SER A 1 173 ? 54.694 -17.299 -2.839 1.00 20.88 348 SER A N 1
ATOM 1372 C CA . SER A 1 173 ? 55.907 -16.914 -2.144 1.00 21.31 348 SER A CA 1
ATOM 1373 C C . SER A 1 173 ? 56.476 -18.165 -1.433 1.00 25.79 348 SER A C 1
ATOM 1374 O O . SER A 1 173 ? 57.684 -18.387 -1.480 1.00 24.75 348 SER A O 1
ATOM 1377 N N . ILE A 1 174 ? 55.601 -19.017 -0.857 1.00 23.76 349 ILE A N 1
ATOM 1378 C CA . ILE A 1 174 ? 56.018 -20.275 -0.215 1.00 24.79 349 ILE A CA 1
ATOM 1379 C C . ILE A 1 174 ? 56.633 -21.198 -1.281 1.00 30.67 349 ILE A C 1
ATOM 1380 O O . ILE A 1 174 ? 57.659 -21.817 -1.008 1.00 32.81 349 ILE A O 1
ATOM 1385 N N . ALA A 1 175 ? 56.050 -21.235 -2.507 1.00 26.29 350 ALA A N 1
ATOM 1386 C CA . ALA A 1 175 ? 56.595 -22.011 -3.637 1.00 26.19 350 ALA A CA 1
ATOM 1387 C C . ALA A 1 175 ? 58.044 -21.581 -3.922 1.00 27.79 350 ALA A C 1
ATOM 1388 O O . ALA A 1 175 ? 58.930 -22.418 -3.969 1.00 27.13 350 ALA A O 1
ATOM 1390 N N . LEU A 1 176 ? 58.288 -20.265 -4.032 1.00 25.29 351 LEU A N 1
ATOM 1391 C CA . LEU A 1 176 ? 59.632 -19.717 -4.309 1.00 24.09 351 LEU A CA 1
ATOM 1392 C C . LEU A 1 176 ? 60.633 -20.026 -3.180 1.00 27.29 351 LEU A C 1
ATOM 1393 O O . LEU A 1 176 ? 61.744 -20.468 -3.475 1.00 26.50 351 LEU A O 1
ATOM 1398 N N . GLN A 1 177 ? 60.206 -19.906 -1.888 1.00 22.37 352 GLN A N 1
ATOM 1399 C CA . GLN A 1 177 ? 61.048 -20.257 -0.732 1.00 20.69 352 GLN A CA 1
ATOM 1400 C C . GLN A 1 177 ? 61.471 -21.748 -0.810 1.00 25.68 352 GLN A C 1
ATOM 1401 O O . GLN A 1 177 ? 62.642 -22.076 -0.587 1.00 23.87 352 GLN A O 1
ATOM 1407 N N . ASN A 1 178 ? 60.496 -22.645 -1.122 1.00 23.95 353 ASN A N 1
ATOM 1408 C CA . ASN A 1 178 ? 60.740 -24.088 -1.240 1.00 24.40 353 ASN A CA 1
ATOM 1409 C C . ASN A 1 178 ? 61.636 -24.477 -2.416 1.00 28.64 353 ASN A C 1
ATOM 1410 O O . ASN A 1 178 ? 62.199 -25.552 -2.389 1.00 29.28 353 ASN A O 1
ATOM 1415 N N . LEU A 1 179 ? 61.763 -23.613 -3.431 1.00 26.65 354 LEU A N 1
ATOM 1416 C CA . LEU A 1 179 ? 62.632 -23.804 -4.591 1.00 28.06 354 LEU A CA 1
ATOM 1417 C C . LEU A 1 179 ? 63.978 -23.113 -4.334 1.00 30.40 354 LEU A C 1
ATOM 1418 O O . LEU A 1 179 ? 64.834 -23.076 -5.227 1.00 29.67 354 LEU A O 1
ATOM 1423 N N . HIS A 1 180 ? 64.161 -22.584 -3.093 1.00 25.81 355 HIS A N 1
ATOM 1424 C CA . HIS A 1 180 ? 65.365 -21.909 -2.626 1.00 26.02 355 HIS A CA 1
ATOM 1425 C C . HIS A 1 180 ? 65.658 -20.694 -3.504 1.00 32.07 355 HIS A C 1
ATOM 1426 O O . HIS A 1 180 ? 66.794 -20.496 -3.950 1.00 31.17 355 HIS A O 1
ATOM 1433 N N . MET A 1 181 ? 64.628 -19.907 -3.811 1.00 30.06 356 MET A N 1
ATOM 1434 C CA . MET A 1 181 ? 64.913 -18.762 -4.651 1.00 31.77 356 MET A CA 1
ATOM 1435 C C . MET A 1 181 ? 64.266 -17.474 -4.091 1.00 32.20 356 MET A C 1
ATOM 1436 O O . MET A 1 181 ? 63.494 -17.564 -3.128 1.00 29.00 356 MET A O 1
ATOM 1441 N N . PRO A 1 182 ? 64.622 -16.273 -4.638 1.00 28.10 357 PRO A N 1
ATOM 1442 C CA . PRO A 1 182 ? 63.979 -15.024 -4.173 1.00 27.41 357 PRO A CA 1
ATOM 1443 C C . PRO A 1 182 ? 62.455 -15.121 -4.264 1.00 32.31 357 PRO A C 1
ATOM 1444 O O . PRO A 1 182 ? 61.924 -15.865 -5.084 1.00 31.67 357 PRO A O 1
ATOM 1448 N N . HIS A 1 183 ? 61.746 -14.449 -3.366 1.00 29.95 358 HIS A N 1
ATOM 1449 C CA . HIS A 1 183 ? 60.310 -14.680 -3.278 1.00 28.45 358 HIS A CA 1
ATOM 1450 C C . HIS A 1 183 ? 59.420 -13.450 -3.123 1.00 30.36 358 HIS A C 1
ATOM 1451 O O . HIS A 1 183 ? 58.236 -13.642 -2.831 1.00 29.62 358 HIS A O 1
ATOM 1458 N N . SER A 1 184 ? 59.908 -12.215 -3.406 1.00 26.47 359 SER A N 1
ATOM 1459 C CA . SER A 1 184 ? 58.999 -11.058 -3.391 1.00 26.03 359 SER A CA 1
ATOM 1460 C C . SER A 1 184 ? 58.099 -11.085 -4.640 1.00 29.92 359 SER A C 1
ATOM 1461 O O . SER A 1 184 ? 58.409 -11.790 -5.617 1.00 28.74 359 SER A O 1
ATOM 1464 N N . LEU A 1 185 ? 56.989 -10.318 -4.611 1.00 27.77 360 LEU A N 1
ATOM 1465 C CA . LEU A 1 185 ? 56.076 -10.248 -5.737 1.00 28.01 360 LEU A CA 1
ATOM 1466 C C . LEU A 1 185 ? 56.752 -9.630 -6.962 1.00 30.41 360 LEU A C 1
ATOM 1467 O O . LEU A 1 185 ? 56.642 -10.188 -8.057 1.00 27.91 360 LEU A O 1
ATOM 1472 N N . ALA A 1 186 ? 57.452 -8.494 -6.762 1.00 28.12 361 ALA A N 1
ATOM 1473 C CA . ALA A 1 186 ? 58.188 -7.805 -7.818 1.00 28.77 361 ALA A CA 1
ATOM 1474 C C . ALA A 1 186 ? 59.171 -8.777 -8.466 1.00 31.33 361 ALA A C 1
ATOM 1475 O O . ALA A 1 186 ? 59.233 -8.811 -9.688 1.00 32.85 361 ALA A O 1
ATOM 1477 N N . PHE A 1 187 ? 59.912 -9.593 -7.658 1.00 24.29 362 PHE A N 1
ATOM 1478 C CA . PHE A 1 187 ? 60.834 -10.585 -8.213 1.00 22.74 362 PHE A CA 1
ATOM 1479 C C . PHE A 1 187 ? 60.115 -11.559 -9.154 1.00 28.29 362 PHE A C 1
ATOM 1480 O O . PHE A 1 187 ? 60.567 -11.715 -10.281 1.00 29.10 362 PHE A O 1
ATOM 1488 N N . ALA A 1 188 ? 59.020 -12.217 -8.687 1.00 24.83 363 ALA A N 1
ATOM 1489 C CA . ALA A 1 188 ? 58.255 -13.220 -9.449 1.00 24.95 363 ALA A CA 1
ATOM 1490 C C . ALA A 1 188 ? 57.782 -12.682 -10.787 1.00 29.26 363 ALA A C 1
ATOM 1491 O O . ALA A 1 188 ? 57.960 -13.333 -11.817 1.00 29.53 363 ALA A O 1
ATOM 1493 N N . VAL A 1 189 ? 57.191 -11.482 -10.775 1.00 26.48 364 VAL A N 1
ATOM 1494 C CA . VAL A 1 189 ? 56.671 -10.844 -11.980 1.00 26.22 364 VAL A CA 1
ATOM 1495 C C . VAL A 1 189 ? 57.819 -10.508 -12.929 1.00 32.75 364 VAL A C 1
ATOM 1496 O O . VAL A 1 189 ? 57.730 -10.799 -14.125 1.00 34.33 364 VAL A O 1
ATOM 1500 N N . ASP A 1 190 ? 58.918 -9.974 -12.405 1.00 30.31 365 ASP A N 1
ATOM 1501 C CA . ASP A 1 190 ? 60.068 -9.672 -13.255 1.00 31.07 365 ASP A CA 1
ATOM 1502 C C . ASP A 1 190 ? 60.764 -10.954 -13.775 1.00 35.52 365 ASP A C 1
ATOM 1503 O O . ASP A 1 190 ? 61.140 -11.008 -14.939 1.00 34.85 365 ASP A O 1
ATOM 1508 N N . HIS A 1 191 ? 60.885 -11.996 -12.942 1.00 32.52 366 HIS A N 1
ATOM 1509 C CA . HIS A 1 191 ? 61.561 -13.241 -13.336 1.00 32.87 366 HIS A CA 1
ATOM 1510 C C . HIS A 1 191 ? 60.797 -14.014 -14.411 1.00 38.11 366 HIS A C 1
ATOM 1511 O O . HIS A 1 191 ? 61.381 -14.452 -15.401 1.00 38.20 366 HIS A O 1
ATOM 1518 N N . PHE A 1 192 ? 59.493 -14.164 -14.221 1.00 35.41 367 PHE A N 1
ATOM 1519 C CA . PHE A 1 192 ? 58.665 -14.935 -15.138 1.00 35.13 367 PHE A CA 1
ATOM 1520 C C . PHE A 1 192 ? 58.042 -14.125 -16.281 1.00 39.65 367 PHE A C 1
ATOM 1521 O O . PHE A 1 192 ? 57.922 -14.641 -17.388 1.00 40.14 367 PHE A O 1
ATOM 1529 N N . CYS A 1 193 ? 57.630 -12.890 -16.018 1.00 35.54 368 CYS A N 1
ATOM 1530 C CA . CYS A 1 193 ? 56.947 -12.083 -17.025 1.00 35.86 368 CYS A CA 1
ATOM 1531 C C . CYS A 1 193 ? 57.814 -11.011 -17.650 1.00 42.73 368 CYS A C 1
ATOM 1532 O O . CYS A 1 193 ? 57.406 -10.449 -18.663 1.00 43.55 368 CYS A O 1
ATOM 1535 N N . GLN A 1 194 ? 58.971 -10.684 -17.032 1.00 40.69 369 GLN A N 1
ATOM 1536 C CA . GLN A 1 194 ? 59.882 -9.624 -17.479 1.00 42.03 369 GLN A CA 1
ATOM 1537 C C . GLN A 1 194 ? 59.194 -8.238 -17.448 1.00 46.38 369 GLN A C 1
ATOM 1538 O O . GLN A 1 194 ? 59.428 -7.395 -18.326 1.00 48.10 369 GLN A O 1
ATOM 1544 N N . VAL A 1 195 ? 58.336 -8.032 -16.428 1.00 40.18 370 VAL A N 1
ATOM 1545 C CA . VAL A 1 195 ? 57.598 -6.796 -16.148 1.00 39.14 370 VAL A CA 1
ATOM 1546 C C . VAL A 1 195 ? 58.118 -6.238 -14.796 1.00 42.24 370 VAL A C 1
ATOM 1547 O O . VAL A 1 195 ? 58.147 -6.966 -13.791 1.00 39.84 370 VAL A O 1
ATOM 1551 N N . LYS A 1 196 ? 58.488 -4.942 -14.774 1.00 39.01 371 LYS A N 1
ATOM 1552 C CA . LYS A 1 196 ? 58.913 -4.293 -13.539 1.00 39.29 371 LYS A CA 1
ATOM 1553 C C . LYS A 1 196 ? 57.715 -3.637 -12.881 1.00 43.02 371 LYS A C 1
ATOM 1554 O O . LYS A 1 196 ? 57.094 -2.750 -13.465 1.00 42.60 371 LYS A O 1
ATOM 1560 N N . LEU A 1 197 ? 57.356 -4.118 -11.687 1.00 39.47 372 LEU A N 1
ATOM 1561 C CA . LEU A 1 197 ? 56.241 -3.577 -10.924 1.00 38.93 372 LEU A CA 1
ATOM 1562 C C . LEU A 1 197 ? 56.599 -2.212 -10.349 1.00 48.75 372 LEU A C 1
ATOM 1563 O O . LEU A 1 197 ? 57.765 -1.967 -10.031 1.00 48.69 372 LEU A O 1
ATOM 1568 N N . ASN A 1 198 ? 55.607 -1.312 -10.251 1.00 49.53 373 ASN A N 1
ATOM 1569 C CA . ASN A 1 198 ? 55.828 0.027 -9.701 1.00 51.55 373 ASN A CA 1
ATOM 1570 C C . ASN A 1 198 ? 55.937 -0.050 -8.169 1.00 58.57 373 ASN A C 1
ATOM 1571 O O . ASN A 1 198 ? 54.999 -0.476 -7.510 1.00 58.69 373 ASN A O 1
ATOM 1576 N N . LYS A 1 199 ? 57.105 0.318 -7.624 1.00 57.24 374 LYS A N 1
ATOM 1577 C CA . LYS A 1 199 ? 57.447 0.295 -6.194 1.00 57.03 374 LYS A CA 1
ATOM 1578 C C . LYS A 1 199 ? 56.639 1.328 -5.373 1.00 59.40 374 LYS A C 1
ATOM 1579 O O . LYS A 1 199 ? 56.151 1.018 -4.281 1.00 58.01 374 LYS A O 1
ATOM 1585 N N . LYS A 1 200 ? 56.542 2.559 -5.912 1.00 55.44 375 LYS A N 1
ATOM 1586 C CA . LYS A 1 200 ? 55.934 3.779 -5.371 1.00 54.72 375 LYS A CA 1
ATOM 1587 C C . LYS A 1 200 ? 54.640 3.646 -4.520 1.00 57.90 375 LYS A C 1
ATOM 1588 O O . LYS A 1 200 ? 54.459 4.459 -3.608 1.00 58.07 375 LYS A O 1
ATOM 1594 N N . TYR A 1 201 ? 53.733 2.682 -4.821 1.00 51.73 376 TYR A N 1
ATOM 1595 C CA . TYR A 1 201 ? 52.437 2.668 -4.126 1.00 50.40 376 TYR A CA 1
ATOM 1596 C C . TYR A 1 201 ? 52.242 1.617 -3.011 1.00 53.97 376 TYR A C 1
ATOM 1597 O O . TYR A 1 201 ? 51.166 1.583 -2.421 1.00 52.95 376 TYR A O 1
ATOM 1606 N N . GLN A 1 202 ? 53.270 0.836 -2.659 1.00 51.84 377 GLN A N 1
ATOM 1607 C CA . GLN A 1 202 ? 53.159 -0.149 -1.575 1.00 52.29 377 GLN A CA 1
ATOM 1608 C C . GLN A 1 202 ? 52.762 0.512 -0.238 1.00 57.32 377 GLN A C 1
ATOM 1609 O O . GLN A 1 202 ? 51.952 -0.056 0.511 1.00 57.36 377 GLN A O 1
ATOM 1615 N N . THR A 1 203 ? 53.303 1.730 0.019 1.00 52.76 378 THR A N 1
ATOM 1616 C CA . THR A 1 203 ? 53.081 2.514 1.244 1.00 51.53 378 THR A CA 1
ATOM 1617 C C . THR A 1 203 ? 52.055 3.665 1.086 1.00 50.62 378 THR A C 1
ATOM 1618 O O . THR A 1 203 ? 51.951 4.511 1.976 1.00 50.77 378 THR A O 1
ATOM 1622 N N . ALA A 1 204 ? 51.278 3.679 -0.010 1.00 43.46 379 ALA A N 1
ATOM 1623 C CA . ALA A 1 204 ? 50.243 4.698 -0.258 1.00 41.63 379 ALA A CA 1
ATOM 1624 C C . ALA A 1 204 ? 49.054 4.627 0.748 1.00 39.84 379 ALA A C 1
ATOM 1625 O O . ALA A 1 204 ? 48.963 3.688 1.548 1.00 38.04 379 ALA A O 1
ATOM 1627 N N . ASP A 1 205 ? 48.182 5.656 0.730 1.00 33.06 380 ASP A N 1
ATOM 1628 C CA . ASP A 1 205 ? 46.994 5.697 1.568 1.00 31.13 380 ASP A CA 1
ATOM 1629 C C . ASP A 1 205 ? 45.850 5.062 0.754 1.00 32.92 380 ASP A C 1
ATOM 1630 O O . ASP A 1 205 ? 45.287 5.686 -0.164 1.00 30.81 380 ASP A O 1
ATOM 1635 N N . TRP A 1 206 ? 45.528 3.804 1.084 1.00 28.30 381 TRP A N 1
ATOM 1636 C CA . TRP A 1 206 ? 44.510 3.047 0.354 1.00 27.83 381 TRP A CA 1
ATOM 1637 C C . TRP A 1 206 ? 43.079 3.355 0.816 1.00 32.88 381 TRP A C 1
ATOM 1638 O O . TRP A 1 206 ? 42.132 2.808 0.265 1.00 32.04 381 TRP A O 1
ATOM 1649 N N . ARG A 1 207 ? 42.924 4.304 1.748 1.00 30.54 382 ARG A N 1
ATOM 1650 C CA . ARG A 1 207 ? 41.607 4.752 2.193 1.00 30.50 382 ARG A CA 1
ATOM 1651 C C . ARG A 1 207 ? 41.041 5.790 1.225 1.00 34.10 382 ARG A C 1
ATOM 1652 O O . ARG A 1 207 ? 39.855 6.092 1.310 1.00 33.93 382 ARG A O 1
ATOM 1660 N N . VAL A 1 208 ? 41.886 6.410 0.376 1.00 31.30 383 VAL A N 1
ATOM 1661 C CA . VAL A 1 208 ? 41.421 7.509 -0.474 1.00 32.34 383 VAL A CA 1
ATOM 1662 C C . VAL A 1 208 ? 40.454 7.041 -1.555 1.00 34.59 383 VAL A C 1
ATOM 1663 O O . VAL A 1 208 ? 40.609 5.967 -2.143 1.00 32.84 383 VAL A O 1
ATOM 1667 N N . ARG A 1 209 ? 39.420 7.850 -1.754 1.00 32.00 384 ARG A N 1
ATOM 1668 C CA . ARG A 1 209 ? 38.400 7.653 -2.771 1.00 31.70 384 ARG A CA 1
ATOM 1669 C C . ARG A 1 209 ? 38.138 9.015 -3.423 1.00 36.00 384 ARG A C 1
ATOM 1670 O O . ARG A 1 209 ? 37.975 10.007 -2.714 1.00 35.84 384 ARG A O 1
ATOM 1678 N N . PRO A 1 210 ? 38.125 9.108 -4.766 1.00 32.99 385 PRO A N 1
ATOM 1679 C CA . PRO A 1 210 ? 38.335 8.024 -5.741 1.00 32.21 385 PRO A CA 1
ATOM 1680 C C . PRO A 1 210 ? 39.769 7.526 -5.737 1.00 35.56 385 PRO A C 1
ATOM 1681 O O . PRO A 1 210 ? 40.678 8.229 -5.285 1.00 34.37 385 PRO A O 1
ATOM 1685 N N . ILE A 1 211 ? 39.975 6.304 -6.226 1.00 32.18 386 ILE A N 1
ATOM 1686 C CA . ILE A 1 211 ? 41.338 5.794 -6.328 1.00 31.61 386 ILE A CA 1
ATOM 1687 C C . ILE A 1 211 ? 41.903 6.403 -7.628 1.00 36.08 386 ILE A C 1
ATOM 1688 O O . ILE A 1 211 ? 41.226 6.333 -8.645 1.00 36.01 386 ILE A O 1
ATOM 1693 N N . PRO A 1 212 ? 43.069 7.090 -7.605 1.00 33.60 387 PRO A N 1
ATOM 1694 C CA . PRO A 1 212 ? 43.599 7.660 -8.854 1.00 33.39 387 PRO A CA 1
ATOM 1695 C C . PRO A 1 212 ? 44.092 6.552 -9.781 1.00 35.68 387 PRO A C 1
ATOM 1696 O O . PRO A 1 212 ? 44.505 5.492 -9.305 1.00 34.96 387 PRO A O 1
ATOM 1700 N N . ALA A 1 213 ? 44.048 6.800 -11.097 1.00 32.23 388 ALA A N 1
ATOM 1701 C CA . ALA A 1 213 ? 44.451 5.868 -12.157 1.00 32.80 388 ALA A CA 1
ATOM 1702 C C . ALA A 1 213 ? 45.760 5.071 -11.886 1.00 35.97 388 ALA A C 1
ATOM 1703 O O . ALA A 1 213 ? 45.791 3.858 -12.096 1.00 35.72 388 ALA A O 1
ATOM 1705 N N . GLU A 1 214 ? 46.798 5.731 -11.368 1.00 33.39 389 GLU A N 1
ATOM 1706 C CA . GLU A 1 214 ? 48.099 5.099 -11.077 1.00 33.03 389 GLU A CA 1
ATOM 1707 C C . GLU A 1 214 ? 47.961 4.015 -10.009 1.00 35.28 389 GLU A C 1
ATOM 1708 O O . GLU A 1 214 ? 48.644 2.977 -10.069 1.00 33.91 389 GLU A O 1
ATOM 1714 N N . MET A 1 215 ? 47.088 4.274 -9.015 1.00 30.93 390 MET A N 1
ATOM 1715 C CA . MET A 1 215 ? 46.805 3.327 -7.928 1.00 29.50 390 MET A CA 1
ATOM 1716 C C . MET A 1 215 ? 45.848 2.207 -8.410 1.00 34.02 390 MET A C 1
ATOM 1717 O O . MET A 1 215 ? 45.981 1.054 -7.979 1.00 33.97 390 MET A O 1
ATOM 1722 N N . VAL A 1 216 ? 44.949 2.519 -9.371 1.00 30.93 391 VAL A N 1
ATOM 1723 C CA . VAL A 1 216 ? 44.084 1.488 -9.969 1.00 31.39 391 VAL A CA 1
ATOM 1724 C C . VAL A 1 216 ? 45.016 0.518 -10.737 1.00 35.20 391 VAL A C 1
ATOM 1725 O O . VAL A 1 216 ? 44.896 -0.696 -10.586 1.00 34.59 391 VAL A O 1
ATOM 1729 N N . SER A 1 217 ? 45.981 1.069 -11.498 1.00 31.58 392 SER A N 1
ATOM 1730 C CA . SER A 1 217 ? 46.957 0.276 -12.261 1.00 32.11 392 SER A CA 1
ATOM 1731 C C . SER A 1 217 ? 47.854 -0.566 -11.332 1.00 35.24 392 SER A C 1
ATOM 1732 O O . SER A 1 217 ? 48.036 -1.758 -11.594 1.00 34.29 392 SER A O 1
ATOM 1735 N N . TYR A 1 218 ? 48.352 0.040 -10.220 1.00 31.85 393 TYR A N 1
ATOM 1736 C CA . TYR A 1 218 ? 49.135 -0.667 -9.201 1.00 32.21 393 TYR A CA 1
ATOM 1737 C C . TYR A 1 218 ? 48.370 -1.863 -8.631 1.00 32.88 393 TYR A C 1
ATOM 1738 O O . TYR A 1 218 ? 48.942 -2.951 -8.499 1.00 31.89 393 TYR A O 1
ATOM 1747 N N . ALA A 1 219 ? 47.106 -1.638 -8.227 1.00 27.71 394 ALA A N 1
ATOM 1748 C CA . ALA A 1 219 ? 46.244 -2.667 -7.637 1.00 25.80 394 ALA A CA 1
ATOM 1749 C C . ALA A 1 219 ? 45.987 -3.833 -8.617 1.00 29.77 394 ALA A C 1
ATOM 1750 O O . ALA A 1 219 ? 46.163 -5.004 -8.266 1.00 28.92 394 ALA A O 1
ATOM 1752 N N . GLN A 1 220 ? 45.618 -3.499 -9.855 1.00 25.76 395 GLN A N 1
ATOM 1753 C CA . GLN A 1 220 ? 45.387 -4.463 -10.915 1.00 25.45 395 GLN A CA 1
ATOM 1754 C C . GLN A 1 220 ? 46.638 -5.349 -11.197 1.00 32.38 395 GLN A C 1
ATOM 1755 O O . GLN A 1 220 ? 46.494 -6.568 -11.350 1.00 33.49 395 GLN A O 1
ATOM 1761 N N . GLN A 1 221 ? 47.839 -4.735 -11.270 1.00 28.09 396 GLN A N 1
ATOM 1762 C CA . GLN A 1 221 ? 49.072 -5.441 -11.622 1.00 28.55 396 GLN A CA 1
ATOM 1763 C C . GLN A 1 221 ? 49.594 -6.393 -10.540 1.00 31.78 396 GLN A C 1
ATOM 1764 O O . GLN A 1 221 ? 50.366 -7.290 -10.877 1.00 32.74 396 GLN A O 1
ATOM 1770 N N . ASP A 1 222 ? 49.120 -6.260 -9.277 1.00 27.88 397 ASP A N 1
ATOM 1771 C CA . ASP A 1 222 ? 49.488 -7.154 -8.185 1.00 28.46 397 ASP A CA 1
ATOM 1772 C C . ASP A 1 222 ? 48.866 -8.556 -8.367 1.00 32.73 397 ASP A C 1
ATOM 1773 O O . ASP A 1 222 ? 49.430 -9.522 -7.847 1.00 32.42 397 ASP A O 1
ATOM 1778 N N . THR A 1 223 ? 47.731 -8.680 -9.131 1.00 27.36 398 THR A N 1
ATOM 1779 C CA . THR A 1 223 ? 47.116 -9.990 -9.376 1.00 26.52 398 THR A CA 1
ATOM 1780 C C . THR A 1 223 ? 47.158 -10.428 -10.839 1.00 31.07 398 THR A C 1
ATOM 1781 O O . THR A 1 223 ? 47.086 -11.623 -11.119 1.00 30.63 398 THR A O 1
ATOM 1785 N N . HIS A 1 224 ? 47.189 -9.465 -11.773 1.00 28.96 399 HIS A N 1
ATOM 1786 C CA . HIS A 1 224 ? 47.169 -9.680 -13.231 1.00 28.73 399 HIS A CA 1
ATOM 1787 C C . HIS A 1 224 ? 48.147 -10.761 -13.755 1.00 31.31 399 HIS A C 1
ATOM 1788 O O . HIS A 1 224 ? 47.776 -11.534 -14.650 1.00 31.14 399 HIS A O 1
ATOM 1795 N N . PHE A 1 225 ? 49.353 -10.858 -13.161 1.00 25.70 400 PHE A N 1
ATOM 1796 C CA . PHE A 1 225 ? 50.357 -11.835 -13.611 1.00 26.19 400 PHE A CA 1
ATOM 1797 C C . PHE A 1 225 ? 50.458 -13.092 -12.721 1.00 29.69 400 PHE A C 1
ATOM 1798 O O . PHE A 1 225 ? 51.208 -14.016 -13.050 1.00 28.57 400 PHE A O 1
ATOM 1806 N N . LEU A 1 226 ? 49.725 -13.109 -11.603 1.00 26.46 401 LEU A N 1
ATOM 1807 C CA . LEU A 1 226 ? 49.835 -14.134 -10.590 1.00 26.53 401 LEU A CA 1
ATOM 1808 C C . LEU A 1 226 ? 49.408 -15.535 -11.038 1.00 30.20 401 LEU A C 1
ATOM 1809 O O . LEU A 1 226 ? 50.040 -16.509 -10.619 1.00 28.64 401 LEU A O 1
ATOM 1814 N N . LEU A 1 227 ? 48.392 -15.666 -11.895 1.00 27.51 402 LEU A N 1
ATOM 1815 C CA . LEU A 1 227 ? 48.022 -17.020 -12.343 1.00 27.32 402 LEU A CA 1
ATOM 1816 C C . LEU A 1 227 ? 49.042 -17.621 -13.301 1.00 30.41 402 LEU A C 1
ATOM 1817 O O . LEU A 1 227 ? 49.241 -18.821 -13.258 1.00 29.48 402 LEU A O 1
ATOM 1822 N N . TYR A 1 228 ? 49.724 -16.796 -14.117 1.00 27.63 403 TYR A N 1
ATOM 1823 C CA . TYR A 1 228 ? 50.807 -17.283 -15.001 1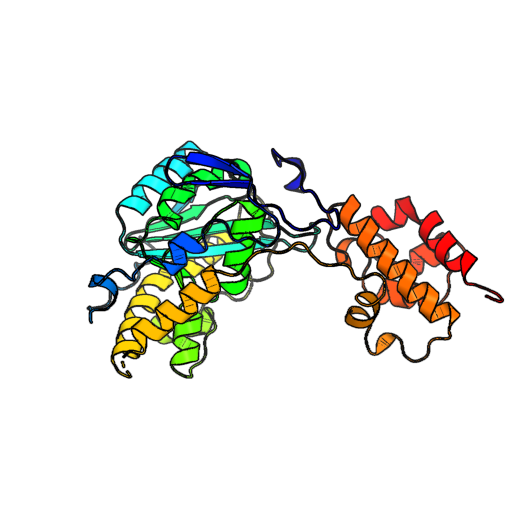.00 27.64 403 TYR A CA 1
ATOM 1824 C C . TYR A 1 228 ? 51.973 -17.719 -14.140 1.00 30.56 403 TYR A C 1
ATOM 1825 O O . TYR A 1 228 ? 52.554 -18.761 -14.405 1.00 30.79 403 TYR A O 1
ATOM 1834 N N . VAL A 1 229 ? 52.321 -16.910 -13.120 1.00 27.96 404 VAL A N 1
ATOM 1835 C CA . VAL A 1 229 ? 53.401 -17.175 -12.151 1.00 27.66 404 VAL A CA 1
ATOM 1836 C C . VAL A 1 229 ? 53.101 -18.510 -11.471 1.00 29.50 404 VAL A C 1
ATOM 1837 O O . VAL A 1 229 ? 53.975 -19.374 -11.378 1.00 28.63 404 VAL A O 1
ATOM 1841 N N . TYR A 1 230 ? 51.836 -18.693 -11.064 1.00 26.71 405 TYR A N 1
ATOM 1842 C CA . TYR A 1 230 ? 51.331 -19.918 -10.445 1.00 26.28 405 TYR A CA 1
ATOM 1843 C C . TYR A 1 230 ? 51.618 -21.152 -11.357 1.00 29.47 405 TYR A C 1
ATOM 1844 O O . TYR A 1 230 ? 52.186 -22.132 -10.889 1.00 29.10 405 TYR A O 1
ATOM 1853 N N . ASP A 1 231 ? 51.258 -21.068 -12.654 1.00 26.88 406 ASP A N 1
ATOM 1854 C CA . ASP A 1 231 ? 51.487 -22.120 -13.657 1.00 27.95 406 ASP A CA 1
ATOM 1855 C C . ASP A 1 231 ? 52.997 -22.450 -13.778 1.00 32.76 406 ASP A C 1
ATOM 1856 O O . ASP A 1 231 ? 53.381 -23.613 -13.710 1.00 33.58 406 ASP A O 1
ATOM 1861 N N . ARG A 1 232 ? 53.842 -21.419 -13.874 1.00 29.53 407 ARG A N 1
ATOM 1862 C CA . ARG A 1 232 ? 55.300 -21.570 -13.968 1.00 29.47 407 ARG A CA 1
ATOM 1863 C C . ARG A 1 232 ? 55.945 -22.202 -12.715 1.00 31.51 407 ARG A C 1
ATOM 1864 O O . ARG A 1 232 ? 56.823 -23.067 -12.846 1.00 30.18 407 ARG A O 1
ATOM 1872 N N . LEU A 1 233 ? 55.488 -21.797 -11.502 1.00 28.83 408 LEU A N 1
ATOM 1873 C CA . LEU A 1 233 ? 55.989 -22.379 -10.243 1.00 28.29 408 LEU A CA 1
ATOM 1874 C C . LEU A 1 233 ? 55.551 -23.839 -10.086 1.00 34.48 408 LEU A C 1
ATOM 1875 O O . LEU A 1 233 ? 56.328 -24.651 -9.588 1.00 33.90 408 LEU A O 1
ATOM 1880 N N . LYS A 1 234 ? 54.320 -24.175 -10.544 1.00 32.77 409 LYS A N 1
ATOM 1881 C CA . LYS A 1 234 ? 53.814 -25.559 -10.538 1.00 33.51 409 LYS A CA 1
ATOM 1882 C C . LYS A 1 234 ? 54.720 -26.467 -11.349 1.00 36.10 409 LYS A C 1
ATOM 1883 O O . LYS A 1 234 ? 55.075 -27.534 -10.865 1.00 34.99 409 LYS A O 1
ATOM 1889 N N . GLN A 1 235 ? 55.129 -26.030 -12.554 1.00 34.14 410 GLN A N 1
ATOM 1890 C CA . GLN A 1 235 ? 56.035 -26.807 -13.430 1.00 35.54 410 GLN A CA 1
ATOM 1891 C C . GLN A 1 235 ? 57.406 -27.009 -12.785 1.00 39.17 410 GLN A C 1
ATOM 1892 O O . GLN A 1 235 ? 57.929 -28.112 -12.835 1.00 40.01 410 GLN A O 1
ATOM 1898 N N . LEU A 1 236 ? 57.963 -25.960 -12.148 1.00 34.44 411 LEU A N 1
ATOM 1899 C CA . LEU A 1 236 ? 59.248 -26.025 -11.449 1.00 33.29 411 LEU A CA 1
ATOM 1900 C C . LEU A 1 236 ? 59.185 -26.941 -10.225 1.00 33.85 411 LEU A C 1
ATOM 1901 O O . LEU A 1 236 ? 60.148 -27.639 -9.946 1.00 34.19 411 LEU A O 1
ATOM 1906 N N . LEU A 1 237 ? 58.076 -26.929 -9.494 1.00 28.31 412 LEU A N 1
ATOM 1907 C CA . LEU A 1 237 ? 57.920 -27.777 -8.316 1.00 29.17 412 LEU A CA 1
ATOM 1908 C C . LEU A 1 237 ? 57.789 -29.260 -8.683 1.00 38.52 412 LEU A C 1
ATOM 1909 O O . LEU A 1 237 ? 58.309 -30.108 -7.963 1.00 40.01 412 LEU A O 1
ATOM 1914 N N . LEU A 1 238 ? 57.119 -29.568 -9.806 1.00 36.48 413 LEU A N 1
ATOM 1915 C CA . LEU A 1 238 ? 56.966 -30.939 -10.295 1.00 37.94 413 LEU A CA 1
ATOM 1916 C C . LEU A 1 238 ? 58.268 -31.424 -10.955 1.00 46.56 413 LEU A C 1
ATOM 1917 O O . LEU A 1 238 ? 58.490 -32.629 -11.037 1.00 47.35 413 LEU A O 1
ATOM 1922 N N . ASN A 1 239 ? 59.144 -30.479 -11.373 1.00 45.69 414 ASN A N 1
ATOM 1923 C CA . ASN A 1 239 ? 60.464 -30.733 -11.971 1.00 46.66 414 ASN A CA 1
ATOM 1924 C C . ASN A 1 239 ? 61.555 -31.074 -10.942 1.00 51.72 414 ASN A C 1
ATOM 1925 O O . ASN A 1 239 ? 62.639 -31.496 -11.341 1.00 53.15 414 ASN A O 1
ATOM 1930 N N . CYS A 1 240 ? 61.287 -30.893 -9.632 1.00 47.62 415 CYS A N 1
ATOM 1931 C CA . CYS A 1 240 ? 62.235 -31.238 -8.567 1.00 69.95 415 CYS A CA 1
ATOM 1932 C C . CYS A 1 240 ? 62.280 -32.756 -8.366 1.00 109.20 415 CYS A C 1
ATOM 1933 O O . CYS A 1 240 ? 61.237 -33.396 -8.202 1.00 73.49 415 CYS A O 1
ATOM 1936 N N . ASN A 1 248 ? 56.950 -35.306 -3.454 1.00 43.11 423 ASN A N 1
ATOM 1937 C CA . ASN A 1 248 ? 56.288 -34.350 -4.343 1.00 42.39 423 ASN A CA 1
ATOM 1938 C C . ASN A 1 248 ? 56.356 -32.922 -3.759 1.00 44.08 423 ASN A C 1
ATOM 1939 O O . ASN A 1 248 ? 55.701 -32.606 -2.766 1.00 41.80 423 ASN A O 1
ATOM 1944 N N . MET A 1 249 ? 57.186 -32.082 -4.383 1.00 40.48 424 MET A N 1
ATOM 1945 C CA . MET A 1 249 ? 57.434 -30.703 -3.987 1.00 38.90 424 MET A CA 1
ATOM 1946 C C . MET A 1 249 ? 56.193 -29.808 -4.218 1.00 35.57 424 MET A C 1
ATOM 1947 O O . MET A 1 249 ? 55.941 -28.922 -3.401 1.00 32.48 424 MET A O 1
ATOM 1952 N N . LEU A 1 250 ? 55.381 -30.089 -5.271 1.00 30.37 425 LEU A N 1
ATOM 1953 C CA . LEU A 1 250 ? 54.124 -29.354 -5.531 1.00 29.79 425 LEU A CA 1
ATOM 1954 C C . LEU A 1 250 ? 53.105 -29.570 -4.391 1.00 34.80 425 LEU A C 1
ATOM 1955 O O . LEU A 1 250 ? 52.556 -28.590 -3.876 1.00 34.65 425 LEU A O 1
ATOM 1960 N N . LEU A 1 251 ? 52.914 -30.834 -3.965 1.00 32.42 426 LEU A N 1
ATOM 1961 C CA . LEU A 1 251 ? 52.030 -31.202 -2.841 1.00 32.00 426 LEU A CA 1
ATOM 1962 C C . LEU A 1 251 ? 52.541 -30.614 -1.525 1.00 31.21 426 LEU A C 1
ATOM 1963 O O . LEU A 1 251 ? 51.727 -30.203 -0.702 1.00 28.65 426 LEU A O 1
ATOM 1968 N N . HIS A 1 252 ? 53.882 -30.552 -1.339 1.00 26.95 427 HIS A N 1
ATOM 1969 C CA . HIS A 1 252 ? 54.495 -29.959 -0.137 1.00 27.33 427 HIS A CA 1
ATOM 1970 C C . HIS A 1 252 ? 54.117 -28.464 -0.020 1.00 27.58 427 HIS A C 1
ATOM 1971 O O . HIS A 1 252 ? 53.748 -27.998 1.053 1.00 25.31 427 HIS A O 1
ATOM 1978 N N . VAL A 1 253 ? 54.133 -27.747 -1.140 1.00 23.24 428 VAL A N 1
ATOM 1979 C CA . VAL A 1 253 ? 53.816 -26.320 -1.165 1.00 20.72 428 VAL A CA 1
ATOM 1980 C C . VAL A 1 253 ? 52.319 -26.092 -0.879 1.00 26.52 428 VAL A C 1
ATOM 1981 O O . VAL A 1 253 ? 51.981 -25.223 -0.080 1.00 25.90 428 VAL A O 1
ATOM 1985 N N . PHE A 1 254 ? 51.441 -26.931 -1.444 1.00 25.62 429 PHE A N 1
ATOM 1986 C CA . PHE A 1 254 ? 50.011 -26.899 -1.145 1.00 26.19 429 PHE A CA 1
ATOM 1987 C C . PHE A 1 254 ? 49.800 -27.181 0.344 1.00 28.97 429 PHE A C 1
ATOM 1988 O O . PHE A 1 254 ? 48.933 -26.569 0.943 1.00 27.71 429 PHE A O 1
ATOM 1996 N N . GLN A 1 255 ? 50.632 -28.071 0.939 1.00 26.47 430 GLN A N 1
ATOM 1997 C CA . GLN A 1 255 ? 50.558 -28.442 2.365 1.00 26.07 430 GLN A CA 1
ATOM 1998 C C . GLN A 1 255 ? 50.978 -27.311 3.275 1.00 28.72 430 GLN A C 1
ATOM 1999 O O . GLN A 1 255 ? 50.291 -27.023 4.253 1.00 27.57 430 GLN A O 1
ATOM 2005 N N . GLU A 1 256 ? 52.089 -26.646 2.931 1.00 25.51 431 GLU A N 1
ATOM 2006 C CA . GLU A 1 256 ? 52.597 -25.493 3.666 1.00 25.27 431 GLU A CA 1
ATOM 2007 C C . GLU A 1 256 ? 51.616 -24.320 3.599 1.00 28.14 431 GLU A C 1
ATOM 2008 O O . GLU A 1 256 ? 51.393 -23.682 4.623 1.00 27.67 431 GLU A O 1
ATOM 2014 N N . SER A 1 257 ? 51.023 -24.054 2.401 1.00 23.62 432 SER A N 1
ATOM 2015 C CA . SER A 1 257 ? 50.009 -23.011 2.169 1.00 23.19 432 SER A CA 1
ATOM 2016 C C . SER A 1 257 ? 48.735 -23.281 3.007 1.00 28.99 432 SER A C 1
ATOM 2017 O O . SER A 1 257 ? 48.171 -22.345 3.553 1.00 28.98 432 SER A O 1
ATOM 2020 N N . ARG A 1 258 ? 48.331 -24.562 3.154 1.00 27.12 433 ARG A N 1
ATOM 2021 C CA . ARG A 1 258 ? 47.182 -24.987 3.966 1.00 27.40 433 ARG A CA 1
ATOM 2022 C C . ARG A 1 258 ? 47.441 -24.657 5.451 1.00 30.85 433 ARG A C 1
ATOM 2023 O O . ARG A 1 258 ? 46.566 -24.123 6.118 1.00 31.86 433 ARG A O 1
ATOM 2031 N N . LEU A 1 259 ? 48.655 -24.929 5.942 1.00 26.68 434 LEU A N 1
ATOM 2032 C CA . LEU A 1 259 ? 49.076 -24.593 7.296 1.00 27.19 434 LEU A CA 1
ATOM 2033 C C . LEU A 1 259 ? 48.971 -23.093 7.546 1.00 30.67 434 LEU A C 1
ATOM 2034 O O . LEU A 1 259 ? 48.545 -22.688 8.631 1.00 29.82 434 LEU A O 1
ATOM 2039 N N . LEU A 1 260 ? 49.294 -22.274 6.524 1.00 27.71 435 LEU A N 1
ATOM 2040 C CA . LEU A 1 260 ? 49.169 -20.809 6.591 1.00 27.25 435 LEU A CA 1
ATOM 2041 C C . LEU A 1 260 ? 47.687 -20.379 6.639 1.00 28.55 435 LEU A C 1
ATOM 2042 O O . LEU A 1 260 ? 47.353 -19.429 7.349 1.00 28.84 435 LEU A O 1
ATOM 2047 N N . SER A 1 261 ? 46.811 -21.092 5.916 1.00 23.22 436 SER A N 1
ATOM 2048 C CA . SER A 1 261 ? 45.367 -20.821 5.918 1.00 22.85 436 SER A CA 1
ATOM 2049 C C . SER A 1 261 ? 44.721 -21.170 7.261 1.00 26.04 436 SER A C 1
ATOM 2050 O O . SER A 1 261 ? 43.653 -20.660 7.558 1.00 25.18 436 SER A O 1
ATOM 2053 N N . LEU A 1 262 ? 45.390 -22.007 8.084 1.00 23.78 437 LEU A N 1
ATOM 2054 C CA . LEU A 1 262 ? 44.961 -22.390 9.434 1.00 23.94 437 LEU A CA 1
ATOM 2055 C C . LEU A 1 262 ? 45.385 -21.378 10.509 1.00 28.72 437 LEU A C 1
ATOM 2056 O O . LEU A 1 262 ? 44.987 -21.486 11.672 1.00 29.01 437 LEU A O 1
ATOM 2061 N N . GLU A 1 263 ? 46.149 -20.368 10.115 1.00 26.53 438 GLU A N 1
ATOM 2062 C CA . GLU A 1 263 ? 46.533 -19.311 11.037 1.00 27.56 438 GLU A CA 1
ATOM 2063 C C . GLU A 1 263 ? 45.330 -18.436 11.349 1.00 31.68 438 GLU A C 1
ATOM 2064 O O . GLU A 1 263 ? 44.407 -18.311 10.536 1.00 30.80 438 GLU A O 1
ATOM 2070 N N . ARG A 1 264 ? 45.325 -17.882 12.556 1.00 28.94 439 ARG A N 1
ATOM 2071 C CA . ARG A 1 264 ? 44.223 -17.075 13.042 1.00 28.18 439 ARG A CA 1
ATOM 2072 C C . ARG A 1 264 ? 44.654 -15.660 13.280 1.00 31.85 439 ARG A C 1
ATOM 2073 O O . ARG A 1 264 ? 45.766 -15.409 13.766 1.00 31.74 439 ARG A O 1
ATOM 2081 N N . TYR A 1 265 ? 43.732 -14.734 12.999 1.00 26.46 440 TYR A N 1
ATOM 2082 C CA . TYR A 1 265 ? 43.914 -13.347 13.335 1.00 25.38 440 TYR A CA 1
ATOM 2083 C C . TYR A 1 265 ? 43.793 -13.262 14.887 1.00 28.96 440 TYR A C 1
ATOM 2084 O O . TYR A 1 265 ? 42.912 -13.886 15.487 1.00 26.99 440 TYR A O 1
ATOM 2093 N N . GLU A 1 266 ? 44.619 -12.442 15.510 1.00 28.42 441 GLU A N 1
ATOM 2094 C CA . GLU A 1 266 ? 44.483 -12.156 16.946 1.00 30.04 441 GLU A CA 1
ATOM 2095 C C . GLU A 1 266 ? 44.712 -10.680 17.158 1.00 34.84 441 GLU A C 1
ATOM 2096 O O . GLU A 1 266 ? 45.606 -10.110 16.532 1.00 33.30 441 GLU A O 1
ATOM 2102 N N . LYS A 1 267 ? 43.840 -10.048 17.965 1.00 34.86 442 LYS A N 1
ATOM 2103 C CA . LYS A 1 267 ? 43.870 -8.614 18.278 1.00 36.38 442 LYS A CA 1
ATOM 2104 C C . LYS A 1 267 ? 45.244 -8.178 18.795 1.00 42.69 442 LYS A C 1
ATOM 2105 O O . LYS A 1 267 ? 45.855 -8.939 19.556 1.00 40.87 442 LYS A O 1
ATOM 2111 N N . PRO A 1 268 ? 45.728 -6.952 18.454 1.00 43.30 443 PRO A N 1
ATOM 2112 C CA . PRO A 1 268 ? 46.997 -6.478 19.034 1.00 45.15 443 PRO A CA 1
ATOM 2113 C C . PRO A 1 268 ? 46.970 -6.631 20.560 1.00 51.87 443 PRO A C 1
ATOM 2114 O O . PRO A 1 268 ? 45.991 -6.305 21.232 1.00 49.31 443 PRO A O 1
ATOM 2118 N N . HIS A 1 269 ? 48.033 -7.235 21.062 1.00 52.59 444 HIS A N 1
ATOM 2119 C CA . HIS A 1 269 ? 48.291 -7.689 22.428 1.00 55.32 444 HIS A CA 1
ATOM 2120 C C . HIS A 1 269 ? 49.101 -6.687 23.276 1.00 60.50 444 HIS A C 1
ATOM 2121 O O . HIS A 1 269 ? 50.314 -6.548 23.071 1.00 61.47 444 HIS A O 1
ATOM 2128 N N . LEU A 1 270 ? 48.437 -5.983 24.215 1.00 53.60 445 LEU A N 1
ATOM 2129 C CA . LEU A 1 270 ? 49.146 -5.044 25.100 1.00 51.86 445 LEU A CA 1
ATOM 2130 C C . LEU A 1 270 ? 49.486 -5.721 26.412 1.00 54.19 445 LEU A C 1
ATOM 2131 O O . LEU A 1 270 ? 48.590 -6.077 27.183 1.00 53.03 445 LEU A O 1
ATOM 2136 N N . ASP A 1 271 ? 50.785 -5.882 26.662 1.00 50.58 446 ASP A N 1
ATOM 2137 C CA . ASP A 1 271 ? 51.290 -6.465 27.895 1.00 51.59 446 ASP A CA 1
ATOM 2138 C C . ASP A 1 271 ? 51.754 -5.273 28.741 1.00 56.36 446 ASP A C 1
ATOM 2139 O O . ASP A 1 271 ? 52.751 -4.626 28.394 1.00 55.34 446 ASP A O 1
ATOM 2144 N N . PRO A 1 272 ? 51.002 -4.909 29.806 1.00 54.55 447 PRO A N 1
ATOM 2145 C CA . PRO A 1 272 ? 51.380 -3.720 30.598 1.00 53.90 447 PRO A CA 1
ATOM 2146 C C . PRO A 1 272 ? 52.722 -3.820 31.332 1.00 58.18 447 PRO A C 1
ATOM 2147 O O . PRO A 1 272 ? 53.240 -2.796 31.788 1.00 55.87 447 PRO A O 1
ATOM 2151 N N . ASP A 1 273 ? 53.285 -5.047 31.426 1.00 56.39 448 ASP A N 1
ATOM 2152 C CA . ASP A 1 273 ? 54.572 -5.309 32.076 1.00 57.20 448 ASP A CA 1
ATOM 2153 C C . ASP A 1 273 ? 55.718 -5.479 31.061 1.00 62.30 448 ASP A C 1
ATOM 2154 O O . ASP A 1 273 ? 56.876 -5.441 31.474 1.00 61.89 448 ASP A O 1
ATOM 2159 N N . VAL A 1 274 ? 55.403 -5.716 29.752 1.00 59.42 449 VAL A N 1
ATOM 2160 C CA . VAL A 1 274 ? 56.400 -6.072 28.724 1.00 58.99 449 VAL A CA 1
ATOM 2161 C C . VAL A 1 274 ? 56.448 -5.157 27.468 1.00 59.63 449 VAL A C 1
ATOM 2162 O O . VAL A 1 274 ? 57.541 -4.714 27.121 1.00 58.19 449 VAL A O 1
ATOM 2166 N N . THR A 1 275 ? 55.311 -4.971 26.738 1.00 55.50 450 THR A N 1
ATOM 2167 C CA . THR A 1 275 ? 55.216 -4.266 25.434 1.00 53.41 450 THR A CA 1
ATOM 2168 C C . THR A 1 275 ? 56.076 -2.996 25.340 1.00 54.32 450 THR A C 1
ATOM 2169 O O . THR A 1 275 ? 56.789 -2.840 24.342 1.00 53.17 450 THR A O 1
ATOM 2173 N N . TYR A 1 276 ? 56.029 -2.114 26.372 1.00 49.15 451 TYR A N 1
ATOM 2174 C CA . TYR A 1 276 ? 56.828 -0.887 26.409 1.00 47.51 451 TYR A CA 1
ATOM 2175 C C . TYR A 1 276 ? 58.352 -1.153 26.195 1.00 52.10 451 TYR A C 1
ATOM 2176 O O . TYR A 1 276 ? 58.993 -0.405 25.458 1.00 50.99 451 TYR A O 1
ATOM 2185 N N . LYS A 1 277 ? 58.900 -2.239 26.798 1.00 50.52 452 LYS A N 1
ATOM 2186 C CA . LYS A 1 277 ? 60.314 -2.622 26.667 1.00 52.04 452 LYS A CA 1
ATOM 2187 C C . LYS A 1 277 ? 60.632 -3.077 25.238 1.00 58.91 452 LYS A C 1
ATOM 2188 O O . LYS A 1 277 ? 61.728 -2.809 24.739 1.00 59.42 452 LYS A O 1
ATOM 2194 N N . GLN A 1 278 ? 59.672 -3.766 24.589 1.00 56.32 453 GLN A N 1
ATOM 2195 C CA . GLN A 1 278 ? 59.815 -4.273 23.223 1.00 57.87 453 GLN A CA 1
ATOM 2196 C C . GLN A 1 278 ? 59.856 -3.141 22.198 1.00 63.37 453 GLN A C 1
ATOM 2197 O O . GLN A 1 278 ? 60.517 -3.267 21.170 1.00 64.79 453 GLN A O 1
ATOM 2203 N N . ALA A 1 279 ? 59.158 -2.033 22.488 1.00 59.46 454 ALA A N 1
ATOM 2204 C CA . ALA A 1 279 ? 59.061 -0.875 21.606 1.00 58.93 454 ALA A CA 1
ATOM 2205 C C . ALA A 1 279 ? 60.116 0.189 21.887 1.00 62.90 454 ALA A C 1
ATOM 2206 O O . ALA A 1 279 ? 60.534 0.885 20.955 1.00 62.71 454 ALA A O 1
ATOM 2208 N N . LEU A 1 280 ? 60.536 0.335 23.158 1.00 58.97 455 LEU A N 1
ATOM 2209 C CA . LEU A 1 280 ? 61.525 1.351 23.518 1.00 58.70 455 LEU A CA 1
ATOM 2210 C C . LEU A 1 280 ? 62.958 0.816 23.539 1.00 64.16 455 LEU A C 1
ATOM 2211 O O . LEU A 1 280 ? 63.888 1.617 23.479 1.00 63.76 455 LEU A O 1
ATOM 2216 N N . GLY A 1 281 ? 63.113 -0.515 23.578 1.00 62.28 456 GLY A N 1
ATOM 2217 C CA . GLY A 1 281 ? 64.393 -1.230 23.576 1.00 63.47 456 GLY A CA 1
ATOM 2218 C C . GLY A 1 281 ? 65.564 -0.544 24.263 1.00 66.10 456 GLY A C 1
ATOM 2219 O O . GLY A 1 281 ? 65.464 -0.147 25.431 1.00 64.05 456 GLY A O 1
ATOM 2220 N N . ARG A 1 282 ? 66.660 -0.352 23.501 1.00 63.36 457 ARG A N 1
ATOM 2221 C CA . ARG A 1 282 ? 67.919 0.267 23.937 1.00 63.12 457 ARG A CA 1
ATOM 2222 C C . ARG A 1 282 ? 67.774 1.705 24.428 1.00 64.50 457 ARG A C 1
ATOM 2223 O O . ARG A 1 282 ? 68.549 2.129 25.290 1.00 64.03 457 ARG A O 1
ATOM 2231 N N . SER A 1 283 ? 66.762 2.435 23.912 1.00 59.38 458 SER A N 1
ATOM 2232 C CA . SER A 1 283 ? 66.450 3.823 24.283 1.00 56.91 458 SER A CA 1
ATOM 2233 C C . SER A 1 283 ? 66.061 4.007 25.766 1.00 57.03 458 SER A C 1
ATOM 2234 O O . SER A 1 283 ? 65.922 5.145 26.206 1.00 55.31 458 SER A O 1
ATOM 2237 N N . LEU A 1 284 ? 65.920 2.898 26.537 1.00 52.92 459 LEU A N 1
ATOM 2238 C CA . LEU A 1 284 ? 65.606 2.916 27.975 1.00 51.35 459 LEU A CA 1
ATOM 2239 C C . LEU A 1 284 ? 66.863 2.985 28.856 1.00 54.69 459 LEU A C 1
ATOM 2240 O O . LEU A 1 284 ? 66.753 3.143 30.072 1.00 53.42 459 LEU A O 1
ATOM 2245 N N . GLY A 1 285 ? 68.039 2.881 28.236 1.00 51.91 460 GLY A N 1
ATOM 2246 C CA . GLY A 1 285 ? 69.311 3.031 28.933 1.00 50.77 460 GLY A CA 1
ATOM 2247 C C . GLY A 1 285 ? 69.554 4.505 29.205 1.00 50.81 460 GLY A C 1
ATOM 2248 O O . GLY A 1 285 ? 69.143 5.356 28.406 1.00 49.91 460 GLY A O 1
ATOM 2249 N N . GLY A 1 286 ? 70.194 4.799 30.337 1.00 44.60 461 GLY A N 1
ATOM 2250 C CA . GLY A 1 286 ? 70.493 6.162 30.766 1.00 42.89 461 GLY A CA 1
ATOM 2251 C C . GLY A 1 286 ? 69.370 6.790 31.571 1.00 44.40 461 GLY A C 1
ATOM 2252 O O . GLY A 1 286 ? 69.448 7.968 31.922 1.00 44.62 461 GLY A O 1
ATOM 2253 N N . LEU A 1 287 ? 68.330 6.002 31.904 1.00 38.27 462 LEU A N 1
ATOM 2254 C CA . LEU A 1 287 ? 67.180 6.485 32.669 1.00 36.01 462 LEU A CA 1
ATOM 2255 C C . LEU A 1 287 ? 67.223 6.125 34.158 1.00 36.60 462 LEU A C 1
ATOM 2256 O O . LEU A 1 287 ? 67.608 5.019 34.534 1.00 37.00 462 LEU A O 1
ATOM 2261 N N . SER A 1 288 ? 66.765 7.043 34.995 1.00 29.81 463 SER A N 1
ATOM 2262 C CA . SER A 1 288 ? 66.657 6.818 36.426 1.00 28.67 463 SER A CA 1
ATOM 2263 C C . SER A 1 288 ? 65.393 5.952 36.629 1.00 32.48 463 SER A C 1
ATOM 2264 O O . SER A 1 288 ? 64.644 5.758 35.658 1.00 31.76 463 SER A O 1
ATOM 2267 N N . SER A 1 289 ? 65.149 5.441 37.863 1.00 27.34 464 SER A N 1
ATOM 2268 C CA . SER A 1 289 ? 63.965 4.616 38.125 1.00 28.40 464 SER A CA 1
ATOM 2269 C C . SER A 1 289 ? 62.668 5.386 37.909 1.00 33.45 464 SER A C 1
ATOM 2270 O O . SER A 1 289 ? 61.686 4.802 37.459 1.00 34.72 464 SER A O 1
ATOM 2273 N N . SER A 1 290 ? 62.664 6.703 38.178 1.00 29.60 465 SER A N 1
ATOM 2274 C CA . SER A 1 290 ? 61.447 7.486 37.989 1.00 29.74 465 SER A CA 1
ATOM 2275 C C . SER A 1 290 ? 61.179 7.780 36.517 1.00 34.46 465 SER A C 1
ATOM 2276 O O . SER A 1 290 ? 60.018 7.912 36.131 1.00 35.24 465 SER A O 1
ATOM 2279 N N . GLN A 1 291 ? 62.238 7.842 35.693 1.00 29.72 466 GLN A N 1
ATOM 2280 C CA . GLN A 1 291 ? 62.119 8.075 34.251 1.00 28.96 466 GLN A CA 1
ATOM 2281 C C . GLN A 1 291 ? 61.648 6.793 33.579 1.00 35.43 466 GLN A C 1
ATOM 2282 O O . GLN A 1 291 ? 60.912 6.849 32.598 1.00 37.57 466 GLN A O 1
ATOM 2288 N N . LEU A 1 292 ? 62.049 5.639 34.129 1.00 32.29 467 LEU A N 1
ATOM 2289 C CA . LEU A 1 292 ? 61.637 4.324 33.648 1.00 32.75 467 LEU A CA 1
ATOM 2290 C C . LEU A 1 292 ? 60.155 4.103 33.943 1.00 36.20 467 LEU A C 1
ATOM 2291 O O . LEU A 1 292 ? 59.443 3.549 33.105 1.00 36.35 467 LEU A O 1
ATOM 2296 N N . GLN A 1 293 ? 59.693 4.540 35.130 1.00 32.69 468 GLN A N 1
ATOM 2297 C CA . GLN A 1 293 ? 58.282 4.443 35.540 1.00 33.56 468 GLN A CA 1
ATOM 2298 C C . GLN A 1 293 ? 57.429 5.300 34.606 1.00 36.09 468 GLN A C 1
ATOM 2299 O O . GLN A 1 293 ? 56.369 4.847 34.157 1.00 36.48 468 GLN A O 1
ATOM 2305 N N . VAL A 1 294 ? 57.910 6.520 34.298 1.00 30.61 469 VAL A N 1
ATOM 2306 C CA . VAL A 1 294 ? 57.243 7.442 33.382 1.00 30.13 469 VAL A CA 1
ATOM 2307 C C . VAL A 1 294 ? 57.209 6.858 31.956 1.00 33.41 469 VAL A C 1
ATOM 2308 O O . VAL A 1 294 ? 56.169 6.933 31.313 1.00 34.36 469 VAL A O 1
ATOM 2312 N N . ALA A 1 295 ? 58.308 6.248 31.490 1.00 28.55 470 ALA A N 1
ATOM 2313 C CA . ALA A 1 295 ? 58.346 5.613 30.158 1.00 29.14 470 ALA A CA 1
ATOM 2314 C C . ALA A 1 295 ? 57.216 4.578 30.011 1.00 31.52 470 ALA A C 1
ATOM 2315 O O . ALA A 1 295 ? 56.465 4.648 29.051 1.00 29.42 470 ALA A O 1
ATOM 2317 N N . ARG A 1 296 ? 57.065 3.681 31.012 1.00 29.72 471 ARG A N 1
ATOM 2318 C CA . ARG A 1 296 ? 56.086 2.601 31.043 1.00 30.86 471 ARG A CA 1
ATOM 2319 C C . ARG A 1 296 ? 54.652 3.100 31.073 1.00 35.90 471 ARG A C 1
ATOM 2320 O O . ARG A 1 296 ? 53.820 2.615 30.290 1.00 36.51 471 ARG A O 1
ATOM 2328 N N . GLU A 1 297 ? 54.362 4.058 31.975 1.00 32.68 472 GLU A N 1
ATOM 2329 C CA . GLU A 1 297 ? 53.022 4.630 32.160 1.00 32.34 472 GLU A CA 1
ATOM 2330 C C . GLU A 1 297 ? 52.562 5.450 30.946 1.00 33.69 472 GLU A C 1
ATOM 2331 O O . GLU A 1 297 ? 51.400 5.339 30.573 1.00 33.66 472 GLU A O 1
ATOM 2337 N N . ILE A 1 298 ? 53.460 6.256 30.327 1.00 28.76 473 ILE A N 1
ATOM 2338 C CA . ILE A 1 298 ? 53.125 7.006 29.106 1.00 29.52 473 ILE A CA 1
ATOM 2339 C C . ILE A 1 298 ? 52.816 6.002 27.964 1.00 36.90 473 ILE A C 1
ATOM 2340 O O . ILE A 1 298 ? 51.830 6.165 27.250 1.00 37.16 473 ILE A O 1
ATOM 2345 N N . PHE A 1 299 ? 53.638 4.951 27.840 1.00 35.29 474 PHE A N 1
ATOM 2346 C CA . PHE A 1 299 ? 53.452 3.926 26.831 1.00 35.97 474 PHE A CA 1
ATOM 2347 C C . PHE A 1 299 ? 52.129 3.184 27.027 1.00 39.54 474 PHE A C 1
ATOM 2348 O O . PHE A 1 299 ? 51.430 2.925 26.052 1.00 39.32 474 PHE A O 1
ATOM 2356 N N . ASN A 1 300 ? 51.781 2.854 28.275 1.00 37.45 475 ASN A N 1
ATOM 2357 C CA . ASN A 1 300 ? 50.525 2.152 28.567 1.00 37.48 475 ASN A CA 1
ATOM 2358 C C . ASN A 1 300 ? 49.333 3.042 28.358 1.00 38.12 475 ASN A C 1
ATOM 2359 O O . ASN A 1 300 ? 48.324 2.568 27.846 1.00 37.13 475 ASN A O 1
ATOM 2364 N N . TRP A 1 301 ? 49.476 4.349 28.677 1.00 33.06 476 TRP A N 1
ATOM 2365 C CA . TRP A 1 301 ? 48.439 5.335 28.408 1.00 32.22 476 TRP A CA 1
ATOM 2366 C C . TRP A 1 301 ? 48.255 5.471 26.868 1.00 34.72 476 TRP A C 1
ATOM 2367 O O . TRP A 1 301 ? 47.118 5.547 26.384 1.00 35.22 476 TRP A O 1
ATOM 2378 N N . ARG A 1 302 ? 49.371 5.532 26.121 1.00 29.10 477 ARG A N 1
ATOM 2379 C CA . ARG A 1 302 ? 49.368 5.705 24.667 1.00 29.17 477 ARG A CA 1
ATOM 2380 C C . ARG A 1 302 ? 48.615 4.583 23.987 1.00 34.05 477 ARG A C 1
ATOM 2381 O O . ARG A 1 302 ? 47.879 4.844 23.036 1.00 34.02 477 ARG A O 1
ATOM 2389 N N . ASP A 1 303 ? 48.744 3.354 24.505 1.00 31.67 478 ASP A N 1
ATOM 2390 C CA . ASP A 1 303 ? 48.019 2.215 23.956 1.00 31.93 478 ASP A CA 1
ATOM 2391 C C . ASP A 1 303 ? 46.516 2.316 24.270 1.00 35.48 478 ASP A C 1
ATOM 2392 O O . ASP A 1 303 ? 45.715 2.098 23.378 1.00 34.61 478 ASP A O 1
ATOM 2397 N N . MET A 1 304 ? 46.144 2.672 25.505 1.00 33.18 479 MET A N 1
ATOM 2398 C CA . MET A 1 304 ? 44.744 2.876 25.909 1.00 34.73 479 MET A CA 1
ATOM 2399 C C . MET A 1 304 ? 44.070 3.971 25.047 1.00 34.58 479 MET A C 1
ATOM 2400 O O . MET A 1 304 ? 43.027 3.723 24.450 1.00 32.78 479 MET A O 1
ATOM 2405 N N . ALA A 1 305 ? 44.723 5.133 24.909 1.00 30.28 480 ALA A N 1
ATOM 2406 C CA . ALA A 1 305 ? 44.226 6.248 24.113 1.00 29.99 480 ALA A CA 1
ATOM 2407 C C . ALA A 1 305 ? 44.106 5.885 22.620 1.00 33.91 480 ALA A C 1
ATOM 2408 O O . ALA A 1 305 ? 43.230 6.408 21.930 1.00 33.72 480 ALA A O 1
ATOM 2410 N N . ALA A 1 306 ? 44.970 4.979 22.137 1.00 30.14 481 ALA A N 1
ATOM 2411 C CA . ALA A 1 306 ? 44.980 4.521 20.749 1.00 29.59 481 ALA A CA 1
ATOM 2412 C C . ALA A 1 306 ? 43.737 3.669 20.476 1.00 33.38 481 ALA A C 1
ATOM 2413 O O . ALA A 1 306 ? 43.124 3.807 19.415 1.00 31.88 481 ALA A O 1
ATOM 2415 N N . ARG A 1 307 ? 43.371 2.810 21.451 1.00 31.50 482 ARG A N 1
ATOM 2416 C CA . ARG A 1 307 ? 42.194 1.938 21.448 1.00 32.76 482 ARG A CA 1
ATOM 2417 C C . ARG A 1 307 ? 40.890 2.735 21.399 1.00 37.47 482 ARG A C 1
ATOM 2418 O O . ARG A 1 307 ? 40.010 2.458 20.567 1.00 36.08 482 ARG A O 1
ATOM 2426 N N . GLU A 1 308 ? 40.807 3.757 22.262 1.00 35.47 483 GLU A N 1
ATOM 2427 C CA . GLU A 1 308 ? 39.692 4.684 22.382 1.00 35.00 483 GLU A CA 1
ATOM 2428 C C . GLU A 1 308 ? 39.492 5.534 21.111 1.00 36.40 483 GLU A C 1
ATOM 2429 O O . GLU A 1 308 ? 38.366 5.668 20.629 1.00 37.20 483 GLU A O 1
ATOM 2435 N N . ALA A 1 309 ? 40.578 6.070 20.549 1.00 31.02 484 ALA A N 1
ATOM 2436 C CA . ALA A 1 309 ? 40.500 6.917 19.360 1.00 30.26 484 ALA A CA 1
ATOM 2437 C C . ALA A 1 309 ? 40.387 6.089 18.084 1.00 34.11 484 ALA A C 1
ATOM 2438 O O . ALA A 1 309 ? 40.024 6.625 17.033 1.00 34.81 484 ALA A O 1
ATOM 2440 N N . ASP A 1 310 ? 40.637 4.778 18.192 1.00 29.03 485 ASP A N 1
ATOM 2441 C CA . ASP A 1 310 ? 40.721 3.838 17.073 1.00 28.48 485 ASP A CA 1
ATOM 2442 C C . ASP A 1 310 ? 41.808 4.319 16.096 1.00 30.19 485 ASP A C 1
ATOM 2443 O O . ASP A 1 310 ? 41.596 4.424 14.887 1.00 27.89 485 ASP A O 1
ATOM 2448 N N . ASP A 1 311 ? 42.968 4.658 16.672 1.00 26.62 486 ASP A N 1
ATOM 2449 C CA . ASP A 1 311 ? 44.147 5.088 15.943 1.00 26.85 486 ASP A CA 1
ATOM 2450 C C . ASP A 1 311 ? 45.297 4.145 16.287 1.00 27.56 486 ASP A C 1
ATOM 2451 O O . ASP A 1 311 ? 45.261 3.506 17.333 1.00 23.77 486 ASP A O 1
ATOM 2456 N N . SER A 1 312 ? 46.337 4.088 15.454 1.00 26.22 487 SER A N 1
ATOM 2457 C CA . SER A 1 312 ? 47.475 3.257 15.850 1.00 27.38 487 SER A CA 1
ATOM 2458 C C . SER A 1 312 ? 48.215 4.010 16.990 1.00 32.55 487 SER A C 1
ATOM 2459 O O . SER A 1 312 ? 48.115 5.245 17.032 1.00 31.60 487 SER A O 1
ATOM 2462 N N . PRO A 1 313 ? 48.942 3.328 17.914 1.00 30.12 488 PRO A N 1
ATOM 2463 C CA . PRO A 1 313 ? 49.711 4.070 18.936 1.00 30.09 488 PRO A CA 1
ATOM 2464 C C . PRO A 1 313 ? 50.616 5.177 18.340 1.00 34.91 488 PRO A C 1
ATOM 2465 O O . PRO A 1 313 ? 50.722 6.234 18.934 1.00 33.53 488 PRO A O 1
ATOM 2469 N N . SER A 1 314 ? 51.175 4.976 17.130 1.00 34.99 489 SER A N 1
ATOM 2470 C CA . SER A 1 314 ? 51.999 5.983 16.437 1.00 35.80 489 SER A CA 1
ATOM 2471 C C . SER A 1 314 ? 51.199 7.231 16.034 1.00 38.86 489 SER A C 1
ATOM 2472 O O . SER A 1 314 ? 51.752 8.323 16.026 1.00 39.02 489 SER A O 1
ATOM 2475 N N . ALA A 1 315 ? 49.899 7.081 15.734 1.00 33.55 490 ALA A N 1
ATOM 2476 C CA . ALA A 1 315 ? 49.068 8.230 15.386 1.00 32.53 490 ALA A CA 1
ATOM 2477 C C . ALA A 1 315 ? 48.696 9.039 16.660 1.00 36.20 490 ALA A C 1
ATOM 2478 O O . ALA A 1 315 ? 48.358 10.221 16.565 1.00 36.93 490 ALA A O 1
ATOM 2480 N N . VAL A 1 316 ? 48.749 8.410 17.839 1.00 30.55 491 VAL A N 1
ATOM 2481 C CA . VAL A 1 316 ? 48.485 9.124 19.089 1.00 30.38 491 VAL A CA 1
ATOM 2482 C C . VAL A 1 316 ? 49.717 9.998 19.418 1.00 36.75 491 VAL A C 1
ATOM 2483 O O . VAL A 1 316 ? 49.593 11.214 19.639 1.00 35.95 491 VAL A O 1
ATOM 2487 N N . MET A 1 317 ? 50.902 9.366 19.417 1.00 33.67 492 MET A N 1
ATOM 2488 C CA . MET A 1 317 ? 52.159 9.978 19.824 1.00 35.08 492 MET A CA 1
ATOM 2489 C C . MET A 1 317 ? 53.308 9.172 19.212 1.00 39.38 492 MET A C 1
ATOM 2490 O O . MET A 1 317 ? 53.312 7.947 19.316 1.00 38.39 492 MET A O 1
ATOM 2495 N N . HIS A 1 318 ? 54.309 9.840 18.634 1.00 38.25 493 HIS A N 1
ATOM 2496 C CA . HIS A 1 318 ? 55.487 9.141 18.109 1.00 39.44 493 HIS A CA 1
ATOM 2497 C C . HIS A 1 318 ? 56.249 8.470 19.273 1.00 42.72 493 HIS A C 1
ATOM 2498 O O . HIS A 1 318 ? 56.210 8.956 20.394 1.00 41.62 493 HIS A O 1
ATOM 2505 N N . ILE A 1 319 ? 56.888 7.337 19.015 1.00 40.94 494 ILE A N 1
ATOM 2506 C CA . ILE A 1 319 ? 57.640 6.572 20.015 1.00 41.14 494 ILE A CA 1
ATOM 2507 C C . ILE A 1 319 ? 58.712 7.438 20.750 1.00 44.21 494 ILE A C 1
ATOM 2508 O O . ILE A 1 319 ? 58.894 7.273 21.958 1.00 42.99 494 ILE A O 1
ATOM 2513 N N . SER A 1 320 ? 59.380 8.369 20.022 1.00 40.58 495 SER A N 1
ATOM 2514 C CA . SER A 1 320 ? 60.407 9.267 20.555 1.00 39.61 495 SER A CA 1
ATOM 2515 C C . SER A 1 320 ? 59.806 10.228 21.544 1.00 40.63 495 SER A C 1
ATOM 2516 O O . SER A 1 320 ? 60.476 10.580 22.502 1.00 40.06 495 SER A O 1
ATOM 2519 N N . SER A 1 321 ? 58.527 10.625 21.336 1.00 36.65 496 SER A N 1
ATOM 2520 C CA . SER A 1 321 ? 57.765 11.507 22.232 1.00 35.01 496 SER A CA 1
ATOM 2521 C C . SER A 1 321 ? 57.542 10.870 23.591 1.00 37.79 496 SER A C 1
ATOM 2522 O O . SER A 1 321 ? 57.544 11.576 24.592 1.00 36.82 496 SER A O 1
ATOM 2525 N N . VAL A 1 322 ? 57.375 9.531 23.627 1.00 34.86 497 VAL A N 1
ATOM 2526 C CA . VAL A 1 322 ? 57.223 8.741 24.847 1.00 33.41 497 VAL A CA 1
ATOM 2527 C C . VAL A 1 322 ? 58.535 8.876 25.630 1.00 37.95 497 VAL A C 1
ATOM 2528 O O . VAL A 1 322 ? 58.516 9.205 26.824 1.00 36.88 497 VAL A O 1
ATOM 2532 N N . LEU A 1 323 ? 59.673 8.678 24.926 1.00 35.57 498 LEU A N 1
ATOM 2533 C CA . LEU A 1 323 ? 60.989 8.793 25.519 1.00 36.27 498 LEU A CA 1
ATOM 2534 C C . LEU A 1 323 ? 61.291 10.203 25.947 1.00 37.64 498 LEU A C 1
ATOM 2535 O O . LEU A 1 323 ? 61.824 10.386 27.028 1.00 37.65 498 LEU A O 1
ATOM 2540 N N . SER A 1 324 ? 60.849 11.195 25.171 1.00 32.40 499 SER A N 1
ATOM 2541 C CA . SER A 1 324 ? 61.039 12.610 25.481 1.00 31.77 499 SER A CA 1
ATOM 2542 C C . SER A 1 324 ? 60.375 13.002 26.811 1.00 34.81 499 SER A C 1
ATOM 2543 O O . SER A 1 324 ? 60.974 13.727 27.590 1.00 34.28 499 SER A O 1
ATOM 2546 N N . ILE A 1 325 ? 59.146 12.520 27.060 1.00 31.02 500 ILE A N 1
ATOM 2547 C CA . ILE A 1 325 ? 58.413 12.818 28.289 1.00 30.33 500 ILE A CA 1
ATOM 2548 C C . ILE A 1 325 ? 59.150 12.177 29.457 1.00 34.64 500 ILE A C 1
ATOM 2549 O O . ILE A 1 325 ? 59.436 12.857 30.436 1.00 34.99 500 ILE A O 1
ATOM 2554 N N . ALA A 1 326 ? 59.493 10.886 29.321 1.00 30.83 501 ALA A N 1
ATOM 2555 C CA . ALA A 1 326 ? 60.234 10.112 30.309 1.00 30.49 501 ALA A CA 1
ATOM 2556 C C . ALA A 1 326 ? 61.561 10.801 30.707 1.00 34.31 501 ALA A C 1
ATOM 2557 O O . ALA A 1 326 ? 61.837 10.932 31.888 1.00 32.75 501 ALA A O 1
ATOM 2559 N N . THR A 1 327 ? 62.333 11.282 29.722 1.00 32.24 502 THR A N 1
ATOM 2560 C CA . THR A 1 327 ? 63.654 11.888 29.923 1.00 32.62 502 THR A CA 1
ATOM 2561 C C . THR A 1 327 ? 63.563 13.280 30.512 1.00 36.47 502 THR A C 1
ATOM 2562 O O . THR A 1 327 ? 64.145 13.528 31.575 1.00 36.41 502 THR A O 1
ATOM 2566 N N . LYS A 1 328 ? 62.798 14.172 29.853 1.00 31.67 503 LYS A N 1
ATOM 2567 C CA . LYS A 1 328 ? 62.647 15.569 30.260 1.00 31.61 503 LYS A CA 1
ATOM 2568 C C . LYS A 1 328 ? 61.756 15.800 31.483 1.00 34.66 503 LYS A C 1
ATOM 2569 O O . LYS A 1 328 ? 61.876 16.860 32.101 1.00 34.50 503 LYS A O 1
ATOM 2575 N N . LEU A 1 329 ? 60.846 14.842 31.813 1.00 30.49 504 LEU A N 1
ATOM 2576 C CA . LEU A 1 329 ? 59.857 14.942 32.912 1.00 29.55 504 LEU A CA 1
ATOM 2577 C C . LEU A 1 329 ? 59.093 16.308 32.900 1.00 33.78 504 LEU A C 1
ATOM 2578 O O . LEU A 1 329 ? 59.228 17.086 33.847 1.00 35.24 504 LEU A O 1
ATOM 2583 N N . PRO A 1 330 ? 58.310 16.628 31.829 1.00 29.99 505 PRO A N 1
ATOM 2584 C CA . PRO A 1 330 ? 57.585 17.920 31.779 1.00 30.13 505 PRO A CA 1
ATOM 2585 C C . PRO A 1 330 ? 56.587 18.146 32.926 1.00 33.04 505 PRO A C 1
ATOM 2586 O O . PRO A 1 330 ? 55.814 17.246 33.238 1.00 30.40 505 PRO A O 1
ATOM 2590 N N . THR A 1 331 ? 56.604 19.334 33.559 1.00 31.70 506 THR A N 1
ATOM 2591 C CA . THR A 1 331 ? 55.721 19.587 34.713 1.00 33.56 506 THR A CA 1
ATOM 2592 C C . THR A 1 331 ? 54.630 20.663 34.487 1.00 39.28 506 THR A C 1
ATOM 2593 O O . THR A 1 331 ? 53.958 21.050 35.446 1.00 40.59 506 THR A O 1
ATOM 2597 N N . SER A 1 332 ? 54.398 21.051 33.223 1.00 35.92 507 SER A N 1
ATOM 2598 C CA . SER A 1 332 ? 53.360 21.989 32.781 1.00 38.25 507 SER A CA 1
ATOM 2599 C C . SER A 1 332 ? 52.774 21.466 31.459 1.00 43.86 507 SER A C 1
ATOM 2600 O O . SER A 1 332 ? 53.462 20.746 30.724 1.00 43.02 507 SER A O 1
ATOM 2603 N N . ALA A 1 333 ? 51.499 21.781 31.175 1.00 42.01 508 ALA A N 1
ATOM 2604 C CA . ALA A 1 333 ? 50.815 21.333 29.949 1.00 40.75 508 ALA A CA 1
ATOM 2605 C C . ALA A 1 333 ? 51.595 21.684 28.656 1.00 44.64 508 ALA A C 1
ATOM 2606 O O . ALA A 1 333 ? 51.701 20.853 27.755 1.00 42.46 508 ALA A O 1
ATOM 2608 N N . ASN A 1 334 ? 52.186 22.887 28.604 1.00 43.98 509 ASN A N 1
ATOM 2609 C CA . ASN A 1 334 ? 52.968 23.388 27.468 1.00 44.62 509 ASN A CA 1
ATOM 2610 C C . ASN A 1 334 ? 54.223 22.584 27.243 1.00 47.64 509 ASN A C 1
ATOM 2611 O O . ASN A 1 334 ? 54.529 22.270 26.092 1.00 46.77 509 ASN A O 1
ATOM 2616 N N . GLU A 1 335 ? 54.940 22.233 28.343 1.00 43.80 510 GLU A N 1
ATOM 2617 C CA . GLU A 1 335 ? 56.153 21.405 28.303 1.00 41.75 510 GLU A CA 1
ATOM 2618 C C . GLU A 1 335 ? 55.789 20.014 27.760 1.00 42.20 510 GLU A C 1
ATOM 2619 O O .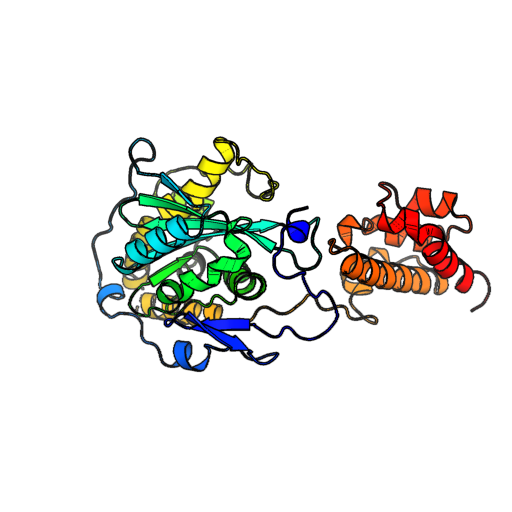 GLU A 1 335 ? 56.533 19.475 26.948 1.00 40.92 510 GLU A O 1
ATOM 2625 N N . VAL A 1 336 ? 54.628 19.455 28.181 1.00 38.08 511 VAL A N 1
ATOM 2626 C CA . VAL A 1 336 ? 54.142 18.141 27.720 1.00 36.26 511 VAL A CA 1
ATOM 2627 C C . VAL A 1 336 ? 53.844 18.228 26.215 1.00 41.46 511 VAL A C 1
ATOM 2628 O O . VAL A 1 336 ? 54.196 17.315 25.461 1.00 40.55 511 VAL A O 1
ATOM 2632 N N . LEU A 1 337 ? 53.220 19.347 25.782 1.00 39.90 512 LEU A N 1
ATOM 2633 C CA . LEU A 1 337 ? 52.887 19.583 24.378 1.00 39.51 512 LEU A CA 1
ATOM 2634 C C . LEU A 1 337 ? 54.127 19.688 23.498 1.00 44.45 512 LEU A C 1
ATOM 2635 O O . LEU A 1 337 ? 54.094 19.214 22.371 1.00 43.99 512 LEU A O 1
ATOM 2640 N N . LYS A 1 338 ? 55.239 20.229 24.038 1.00 43.62 513 LYS A N 1
ATOM 2641 C CA . LYS A 1 338 ? 56.524 20.341 23.340 1.00 44.59 513 LYS A CA 1
ATOM 2642 C C . LYS A 1 338 ? 57.106 18.935 23.035 1.00 50.81 513 LYS A C 1
ATOM 2643 O O . LYS A 1 338 ? 57.430 18.648 21.883 1.00 52.37 513 LYS A O 1
ATOM 2649 N N . CYS A 1 339 ? 57.177 18.052 24.051 1.00 46.56 514 CYS A N 1
ATOM 2650 C CA . CYS A 1 339 ? 57.666 16.680 23.916 1.00 45.89 514 CYS A CA 1
ATOM 2651 C C . CYS A 1 339 ? 56.903 15.885 22.845 1.00 51.39 514 CYS A C 1
ATOM 2652 O O . CYS A 1 339 ? 57.522 15.138 22.084 1.00 51.16 514 CYS A O 1
ATOM 2655 N N . CYS A 1 340 ? 55.565 16.059 22.791 1.00 49.68 515 CYS A N 1
ATOM 2656 C CA . CYS A 1 340 ? 54.621 15.332 21.928 1.00 49.84 515 CYS A CA 1
ATOM 2657 C C . CYS A 1 340 ? 54.506 15.833 20.469 1.00 56.32 515 CYS A C 1
ATOM 2658 O O . CYS A 1 340 ? 53.685 15.291 19.738 1.00 55.29 515 CYS A O 1
ATOM 2661 N N . SER A 1 341 ? 55.282 16.843 20.049 1.00 56.37 516 SER A N 1
ATOM 2662 C CA . SER A 1 341 ? 55.194 17.381 18.676 1.00 58.79 516 SER A CA 1
ATOM 2663 C C . SER A 1 341 ? 55.539 16.308 17.609 1.00 62.91 516 SER A C 1
ATOM 2664 O O . SER A 1 341 ? 56.583 15.660 17.763 1.00 63.20 516 SER A O 1
ATOM 2667 N N . PRO A 1 342 ? 54.704 16.053 16.557 1.00 57.77 517 PRO A N 1
ATOM 2668 C CA . PRO A 1 342 ? 53.406 16.684 16.215 1.00 57.55 517 PRO A CA 1
ATOM 2669 C C . PRO A 1 342 ? 52.263 16.245 17.132 1.00 58.15 517 PRO A C 1
ATOM 2670 O O . PRO A 1 342 ? 52.044 15.049 17.314 1.00 56.57 517 PRO A O 1
ATOM 2674 N N . VAL A 1 343 ? 51.560 17.226 17.738 1.00 52.95 518 VAL A N 1
ATOM 2675 C CA . VAL A 1 343 ? 50.516 16.989 18.738 1.00 49.73 518 VAL A CA 1
ATOM 2676 C C . VAL A 1 343 ? 49.196 16.488 18.136 1.00 48.44 518 VAL A C 1
ATOM 2677 O O . VAL A 1 343 ? 48.509 17.219 17.428 1.00 47.73 518 VAL A O 1
ATOM 2681 N N . SER A 1 344 ? 48.797 15.268 18.516 1.00 42.16 519 SER A N 1
ATOM 2682 C CA . SER A 1 344 ? 47.515 14.709 18.090 1.00 41.87 519 SER A CA 1
ATOM 2683 C C . SER A 1 344 ? 46.382 15.295 18.948 1.00 47.23 519 SER A C 1
ATOM 2684 O O . SER A 1 344 ? 46.641 15.895 20.002 1.00 48.72 519 SER A O 1
ATOM 2687 N N . VAL A 1 345 ? 45.133 15.109 18.508 1.00 43.28 520 VAL A N 1
ATOM 2688 C CA . VAL A 1 345 ? 43.957 15.545 19.252 1.00 43.24 520 VAL A CA 1
ATOM 2689 C C . VAL A 1 345 ? 43.898 14.768 20.588 1.00 46.25 520 VAL A C 1
ATOM 2690 O O . VAL A 1 345 ? 43.764 15.397 21.633 1.00 46.69 520 VAL A O 1
ATOM 2694 N N . ALA A 1 346 ? 44.131 13.435 20.550 1.00 41.43 521 ALA A N 1
ATOM 2695 C CA . ALA A 1 346 ? 44.175 12.542 21.718 1.00 40.41 521 ALA A CA 1
ATOM 2696 C C . ALA A 1 346 ? 45.082 13.106 22.834 1.00 42.99 521 ALA A C 1
ATOM 2697 O O . ALA A 1 346 ? 44.653 13.181 23.991 1.00 43.56 521 ALA A O 1
ATOM 2699 N N . VAL A 1 347 ? 46.297 13.555 22.465 1.00 36.46 522 VAL A N 1
ATOM 2700 C CA . VAL A 1 347 ? 47.272 14.146 23.383 1.00 36.43 522 VAL A CA 1
ATOM 2701 C C . VAL A 1 347 ? 46.789 15.525 23.886 1.00 41.72 522 VAL A C 1
ATOM 2702 O O . VAL A 1 347 ? 46.813 15.774 25.096 1.00 39.61 522 VAL A O 1
ATOM 2706 N N . ARG A 1 348 ? 46.349 16.406 22.962 1.00 40.69 523 ARG A N 1
ATOM 2707 C CA . ARG A 1 348 ? 45.882 17.752 23.333 1.00 42.16 523 ARG A CA 1
ATOM 2708 C C . ARG A 1 348 ? 44.692 17.704 24.291 1.00 45.85 523 ARG A C 1
ATOM 2709 O O . ARG A 1 348 ? 44.687 18.434 25.278 1.00 45.96 523 ARG A O 1
ATOM 2717 N N . THR A 1 349 ? 43.717 16.810 24.029 1.00 41.55 524 THR A N 1
ATOM 2718 C CA . THR A 1 349 ? 42.526 16.690 24.873 1.00 42.19 524 THR A CA 1
ATOM 2719 C C . THR A 1 349 ? 42.877 16.060 26.234 1.00 44.63 524 THR A C 1
ATOM 2720 O O . THR A 1 349 ? 42.302 16.471 27.240 1.00 45.77 524 THR A O 1
ATOM 2724 N N . ASN A 1 350 ? 43.860 15.150 26.279 1.00 38.94 525 ASN A N 1
ATOM 2725 C CA . ASN A 1 350 ? 44.277 14.487 27.522 1.00 38.43 525 ASN A CA 1
ATOM 2726 C C . ASN A 1 350 ? 45.639 14.924 28.076 1.00 42.68 525 ASN A C 1
ATOM 2727 O O . ASN A 1 350 ? 46.244 14.181 28.845 1.00 41.33 525 ASN A O 1
ATOM 2732 N N . VAL A 1 351 ? 46.075 16.162 27.774 1.00 41.70 526 VAL A N 1
ATOM 2733 C CA . VAL A 1 351 ? 47.351 16.749 28.243 1.00 41.04 526 VAL A CA 1
ATOM 2734 C C . VAL A 1 351 ? 47.490 16.757 29.789 1.00 44.58 526 VAL A C 1
ATOM 2735 O O . VAL A 1 351 ? 48.612 16.608 30.296 1.00 43.20 526 VAL A O 1
ATOM 2739 N N . MET A 1 352 ? 46.357 16.922 30.524 1.00 41.30 527 MET A N 1
ATOM 2740 C CA . MET A 1 352 ? 46.337 16.970 31.992 1.00 41.04 527 MET A CA 1
ATOM 2741 C C . MET A 1 352 ? 46.574 15.593 32.611 1.00 44.64 527 MET A C 1
ATOM 2742 O O . MET A 1 352 ? 47.184 15.496 33.685 1.00 45.40 527 MET A O 1
ATOM 2747 N N . LYS A 1 353 ? 46.144 14.532 31.906 1.00 39.64 528 LYS A N 1
ATOM 2748 C CA . LYS A 1 353 ? 46.355 13.133 32.300 1.00 39.04 528 LYS A CA 1
ATOM 2749 C C . LYS A 1 353 ? 47.850 12.772 32.127 1.00 40.17 528 LYS A C 1
ATOM 2750 O O . LYS A 1 353 ? 48.425 12.125 33.004 1.00 38.93 528 LYS A O 1
ATOM 2756 N N . LEU A 1 354 ? 48.473 13.188 30.991 1.00 35.65 529 LEU A N 1
ATOM 2757 C CA . LEU A 1 354 ? 49.901 12.941 30.726 1.00 34.01 529 LEU A CA 1
ATOM 2758 C C . LEU A 1 354 ? 50.735 13.674 31.768 1.00 37.26 529 LEU A C 1
ATOM 2759 O O . LEU A 1 354 ? 51.699 13.118 32.299 1.00 37.40 529 LEU A O 1
ATOM 2764 N N . LEU A 1 355 ? 50.326 14.902 32.090 1.00 33.34 530 LEU A N 1
ATOM 2765 C CA . LEU A 1 355 ? 50.934 15.750 33.111 1.00 33.39 530 LEU A CA 1
ATOM 2766 C C . LEU A 1 355 ? 50.783 15.121 34.511 1.00 36.54 530 LEU A C 1
ATOM 2767 O O . LEU A 1 355 ? 51.708 15.208 35.313 1.00 35.54 530 LEU A O 1
ATOM 2772 N N . GLN A 1 356 ? 49.654 14.446 34.784 1.00 33.32 531 GLN A N 1
ATOM 2773 C CA . GLN A 1 356 ? 49.450 13.789 36.083 1.00 33.77 531 GLN A CA 1
ATOM 2774 C C . GLN A 1 356 ? 50.403 12.595 36.251 1.00 35.98 531 GLN A C 1
ATOM 2775 O O . GLN A 1 356 ? 50.940 12.380 37.352 1.00 34.92 531 GLN A O 1
ATOM 2781 N N . ILE A 1 357 ? 50.630 11.844 35.140 1.00 31.79 532 ILE A N 1
ATOM 2782 C CA . ILE A 1 357 ? 51.546 10.693 35.071 1.00 31.28 532 ILE A CA 1
ATOM 2783 C C . ILE A 1 357 ? 52.939 11.127 35.528 1.00 34.37 532 ILE A C 1
ATOM 2784 O O . ILE A 1 357 ? 53.535 10.466 36.372 1.00 35.06 532 ILE A O 1
ATOM 2789 N N . VAL A 1 358 ? 53.429 12.246 34.984 1.00 30.16 533 VAL A N 1
ATOM 2790 C CA . VAL A 1 358 ? 54.729 12.827 35.307 1.00 29.77 533 VAL A CA 1
ATOM 2791 C C . VAL A 1 358 ? 54.770 13.302 36.762 1.00 36.21 533 VAL A C 1
ATOM 2792 O O . VAL A 1 358 ? 55.761 13.052 37.450 1.00 34.91 533 VAL A O 1
ATOM 2796 N N . LYS A 1 359 ? 53.714 14.019 37.208 1.00 35.88 534 LYS A N 1
ATOM 2797 C CA . LYS A 1 359 ? 53.606 14.563 38.564 1.00 37.72 534 LYS A CA 1
ATOM 2798 C C . LYS A 1 359 ? 53.657 13.483 39.633 1.00 45.30 534 LYS A C 1
ATOM 2799 O O . LYS A 1 359 ? 54.319 13.681 40.643 1.00 47.13 534 LYS A O 1
ATOM 2805 N N . ASP A 1 360 ? 53.011 12.331 39.403 1.00 44.52 535 ASP A N 1
ATOM 2806 C CA . ASP A 1 360 ? 53.002 11.215 40.365 1.00 45.58 535 ASP A CA 1
ATOM 2807 C C . ASP A 1 360 ? 54.359 10.498 40.487 1.00 49.85 535 ASP A C 1
ATOM 2808 O O . ASP A 1 360 ? 54.577 9.741 41.445 1.00 50.54 535 ASP A O 1
ATOM 2813 N N . ALA A 1 361 ? 55.287 10.775 39.551 1.00 45.66 536 ALA A N 1
ATOM 2814 C CA . ALA A 1 361 ? 56.619 10.171 39.545 1.00 44.70 536 ALA A CA 1
ATOM 2815 C C . ALA A 1 361 ? 57.770 11.090 39.999 1.00 48.38 536 ALA A C 1
ATOM 2816 O O . ALA A 1 361 ? 58.809 10.570 40.409 1.00 48.76 536 ALA A O 1
ATOM 2818 N N . ILE A 1 362 ? 57.616 12.420 39.951 1.00 44.85 537 ILE A N 1
ATOM 2819 C CA . ILE A 1 362 ? 58.727 13.295 40.372 1.00 44.93 537 ILE A CA 1
ATOM 2820 C C . ILE A 1 362 ? 58.861 13.312 41.926 1.00 50.40 537 ILE A C 1
ATOM 2821 O O . ILE A 1 362 ? 57.923 12.938 42.641 1.00 50.52 537 ILE A O 1
ATOM 2826 N N . GLY A 1 363 ? 60.061 13.659 42.403 1.00 47.16 538 GLY A N 1
ATOM 2827 C CA . GLY A 1 363 ? 60.430 13.622 43.818 1.00 47.22 538 GLY A CA 1
ATOM 2828 C C . GLY A 1 363 ? 60.727 12.193 44.225 1.00 50.26 538 GLY A C 1
ATOM 2829 O O . GLY A 1 363 ? 61.025 11.355 43.365 1.00 48.74 538 GLY A O 1
ATOM 2830 N N . SER A 1 364 ? 60.599 11.882 45.521 1.00 47.77 539 SER A N 1
ATOM 28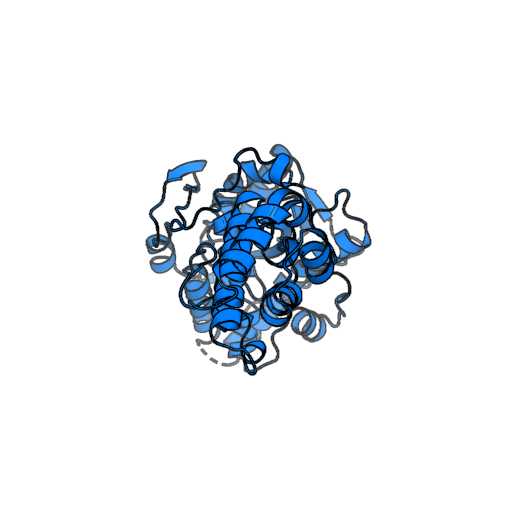31 C CA . SER A 1 364 ? 60.806 10.516 46.017 1.00 47.38 539 SER A CA 1
ATOM 2832 C C . SER A 1 364 ? 59.601 9.603 45.761 1.00 50.64 539 SER A C 1
ATOM 2833 O O . SER A 1 364 ? 58.473 9.995 46.040 1.00 52.08 539 SER A O 1
ATOM 2836 N N . ALA A 1 365 ? 59.848 8.362 45.314 1.00 45.68 540 ALA A N 1
ATOM 2837 C CA . ALA A 1 365 ? 58.799 7.355 45.121 1.00 60.78 540 ALA A CA 1
ATOM 2838 C C . ALA A 1 365 ? 58.418 6.772 46.469 1.00 83.44 540 ALA A C 1
ATOM 2839 O O . ALA A 1 365 ? 57.236 6.651 46.759 1.00 56.34 540 ALA A O 1
#

Organism: Trypanosoma brucei brucei (strain 927/4 GUTat10.1) (NCBI:txid185431)

B-factor: mean 38.62, std 13.53, range [17.99, 120.07]

Secondary structure (DSSP, 8-state):
-GGGG-SS----SSS----EEE-TT--EEE--TT--TTHHHHHTPPPPGGGGS-----PPPPTTTS-EEEE-SHHHHHHHHHHHTT-SEEEEEEEEE-TTSSS-EEEEEEEE-SS-EEEE-TTTTGGGGGGGHHHHH-TTSEEEESS-HHHHHHHHHHH----SSEEEHHHHHHHTTS---HHHHHHHHH--PPP-TTTTS-TT-SSPPHHHHHHHHHHHHTHHHHHHHHHHHHHT--HHHHHHHHHHHHHT---------TTTHHHHHHGGGGTT--HHHHHHHHHHHHHHHHHHHHHT--HHHHS-HHHHHHHHHH---SHHHHHHHTPSPPHHHHHTHHHHHHHHHTTSS--

Solvent-accessible surface area: 17190 Å² total; per-residue (Å²): 113,18,18,152,97,21,137,131,124,57,90,11,49,112,61,82,30,130,5,66,29,46,23,78,180,39,75,142,65,86,7,107,53,44,70,8,27,10,17,127,95,1,143,88,26,89,14,23,86,105,11,40,89,121,97,123,57,60,84,82,63,57,69,142,114,14,69,67,58,82,2,46,47,54,115,68,0,87,59,3,12,56,57,0,82,135,37,72,21,0,0,0,25,8,15,33,17,95,87,90,4,17,21,6,3,0,0,0,0,0,0,2,9,50,88,40,3,10,1,0,4,0,18,143,2,40,36,32,0,59,40,0,2,35,0,0,4,61,54,81,3,0,0,0,0,26,43,0,145,106,8,3,76,38,0,7,29,15,14,5,2,7,3,0,9,2,0,1,0,13,25,0,0,94,32,33,170,48,79,85,65,35,52,53,0,1,53,94,14,11,162,40,172,30,87,186,155,32,137,131,31,55,3,43,64,84,122,19,60,78,103,12,37,43,27,0,14,32,10,0,13,3,1,8,25,0,0,11,71,0,16,39,65,1,51,111,108,116,62,0,61,63,0,3,77,63,0,54,105,8,2,30,47,94,16,61,20,45,145,36,61,68,85,50,29,27,96,139,48,10,42,236,54,25,60,88,29,57,96,29,33,68,82,0,0,81,80,0,10,21,21,10,10,132,13,0,18,156,44,21,20,14,36,58,15,1,2,97,56,68,4,0,36,23,0,0,54,148,39,2,63,42,28,105,79,0,27,158,13,1,71,122,47,24,127,17,0,142,95,50,19,119,113,0,5,86,31,0,87,106,6,87,67,122,136

Foldseek 3Di:
DLQVVDPDHDQQDQDKDWFWAAALVRDIDTGDGPDLVCLVVQVVADQPPVLLDQDDFLFFDDPVPADEEEAQDLVSVLVVLVVLVVAQEKEKDWAWAAFFFAQTATQWMKIDGSRHIYIYGCSNCLVRCSNNNSNQVPNSYAYEYAPCLVVLARCRSRHVGFHRHYFYLQLLQVLLVHHGDLQCLCCVQVVDGQDPPPNPPDSNDPPDDPVRSVNRRVSGSRRRSSSSVSSNVCVVVVSNVVRSVVRSVSSRDYHIRDHDDLVPPLCVLCPPLCPPADPLLNQQLSVLQVVLSVLCSVSRGHSCLQANNQLSNQCSVVLDQDLVSNPVSRPVHDPSCNVCSVVSNVSSVVRPDDD

Nearest PDB structures (foldseek):
  4nlc-assembly1_A  TM=1.003E+00  e=6.112E-68  Trypanosoma brucei brucei TREU927
  4nlb-assembly1_A  TM=9.966E-01  e=2.441E-63  Trypanosoma brucei brucei TREU927
  5k36-assembly1_J  TM=9.230E-0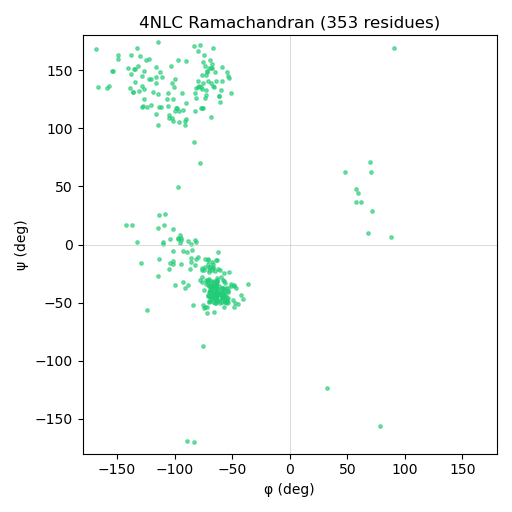1  e=1.431E-31  Saccharomyces cerevisiae S288C
  5c0y-assembly2_B  TM=9.019E-01  e=3.755E-32  Saccharomyces cerevisiae S288C
  5c0w-assembly1_K  TM=9.075E-01  e=1.038E-31  Saccharomyces cerevisiae S288C

CATH classification: 3.30.420.10 (+1 more: 1.10.150.80)

GO terms:
  GO:0005654 nucleoplasm (C, HTP)
  GO:0005634 nucleus (C, IDA)
  GO:0005737 cytoplasm (C, IDA)
  GO:0000176 nuclear exosome (RNase complex) (C, IDA)
  GO:0000177 cytoplasmic exosome (RNase complex) (C, IDA)
  GO:0008408 3'-5' exonuclease activity (F, TAS)
  GO:0006364 rRNA processing (P, IMP)